Protein AF-0000000078898320 (afdb_homodimer)

Organism: Rhodospirillum centenum (strain ATCC 51521 / SW) (NCBI:txid414684)

InterPro domains:
  IPR002912 ACT domain [PF13291] (91-161)
  IPR002912 ACT domain [PS51671] (6-81)
  IPR002912 ACT domain [PS51671] (91-170)
  IPR016867 Glycine cleavage system transcriptional repressor [PIRSF028103] (6-169)
  IPR045865 ACT-like domain [SSF55021] (5-77)
  IPR045865 ACT-like domain [SSF55021] (89-168)
  IPR050990 UPF0237/Glycine cleavage system regulator [PTHR34875] (5-170)

Structure (mmCIF, N/CA/C/O backbone):
data_AF-0000000078898320-model_v1
#
loop_
_entity.id
_entity.type
_entity.pdbx_description
1 polymer 'ACT domain-containing protein'
#
loop_
_atom_site.group_PDB
_atom_site.id
_atom_site.type_symbol
_atom_site.label_atom_id
_atom_site.label_alt_id
_atom_site.label_comp_id
_atom_site.label_asym_id
_atom_site.label_entity_id
_atom_site.label_seq_id
_atom_site.pdbx_PDB_ins_code
_atom_site.Cartn_x
_atom_site.Cartn_y
_atom_site.Cartn_z
_atom_site.occupancy
_atom_site.B_iso_or_equiv
_atom_site.auth_seq_id
_atom_site.auth_comp_id
_atom_site.auth_asym_id
_atom_site.auth_atom_id
_atom_site.pdbx_PDB_model_num
ATOM 1 N N . MET A 1 1 ? -17.719 -22.641 5.512 1 81.19 1 MET A N 1
ATOM 2 C CA . MET A 1 1 ? -17.578 -21.391 6.258 1 81.19 1 MET A CA 1
ATOM 3 C C . MET A 1 1 ? -16.156 -20.859 6.145 1 81.19 1 MET A C 1
ATOM 5 O O . MET A 1 1 ? -15.195 -21.625 6.047 1 81.19 1 MET A O 1
ATOM 9 N N . HIS A 1 2 ? -15.844 -19.609 5.68 1 91.69 2 HIS A N 1
ATOM 10 C CA . HIS A 1 2 ? -14.5 -19.062 5.48 1 91.69 2 HIS A CA 1
ATOM 11 C C . HIS A 1 2 ? -14.156 -18.047 6.562 1 91.69 2 HIS A C 1
ATOM 13 O O . HIS A 1 2 ? -15.039 -17.547 7.258 1 91.69 2 HIS A O 1
ATOM 19 N N . VAL A 1 3 ? -12.953 -18.078 6.898 1 94.88 3 VAL A N 1
ATOM 20 C CA . VAL A 1 3 ? -12.43 -17.047 7.781 1 94.88 3 VAL A CA 1
ATOM 21 C C . VAL A 1 3 ? -11.508 -16.109 7 1 94.88 3 VAL A C 1
ATOM 23 O O . VAL A 1 3 ? -10.82 -16.547 6.07 1 94.88 3 VAL A O 1
ATOM 26 N N . SER A 1 4 ? -11.539 -14.82 7.375 1 96.44 4 SER A N 1
ATOM 27 C CA . SER A 1 4 ? -10.672 -13.844 6.723 1 96.44 4 SER A CA 1
ATOM 28 C C . SER A 1 4 ? -9.586 -13.344 7.668 1 96.44 4 SER A C 1
ATOM 30 O O . SER A 1 4 ? -9.805 -13.258 8.883 1 96.44 4 SER A O 1
ATOM 32 N N . ALA A 1 5 ? -8.469 -13.078 7.055 1 96.94 5 ALA A N 1
ATOM 33 C CA . ALA A 1 5 ? -7.34 -12.57 7.832 1 96.94 5 ALA A CA 1
ATOM 34 C C . ALA A 1 5 ? -6.512 -11.586 7.008 1 96.94 5 ALA A C 1
ATOM 36 O O . ALA A 1 5 ? -6.543 -11.617 5.777 1 96.94 5 ALA A O 1
ATOM 37 N N . ILE A 1 6 ? -5.879 -10.664 7.703 1 97 6 ILE A N 1
ATOM 38 C CA . ILE A 1 6 ? -4.941 -9.758 7.055 1 97 6 ILE A CA 1
ATOM 39 C C . ILE A 1 6 ? -3.516 -10.094 7.48 1 97 6 ILE A C 1
ATOM 41 O O . ILE A 1 6 ? -3.232 -10.234 8.672 1 97 6 ILE A O 1
ATOM 45 N N . LEU A 1 7 ? -2.688 -10.289 6.477 1 96.94 7 LEU A N 1
ATOM 46 C CA . LEU A 1 7 ? -1.25 -10.461 6.664 1 96.94 7 LEU A CA 1
ATOM 47 C C . LEU A 1 7 ? -0.512 -9.148 6.387 1 96.94 7 LEU A C 1
ATOM 49 O O . LEU A 1 7 ? -0.698 -8.539 5.336 1 96.94 7 LEU A O 1
ATOM 53 N N . THR A 1 8 ? 0.262 -8.719 7.348 1 96.5 8 THR A N 1
ATOM 54 C CA . THR A 1 8 ? 1.135 -7.566 7.152 1 96.5 8 THR A CA 1
ATOM 55 C C . THR A 1 8 ? 2.602 -7.984 7.211 1 96.5 8 THR A C 1
ATOM 57 O O . THR A 1 8 ? 2.992 -8.773 8.07 1 96.5 8 THR A O 1
ATOM 60 N N . VAL A 1 9 ? 3.381 -7.414 6.34 1 97.19 9 VAL A N 1
ATOM 61 C CA . VAL A 1 9 ? 4.766 -7.863 6.25 1 97.19 9 VAL A CA 1
ATOM 62 C C . VAL A 1 9 ? 5.703 -6.656 6.258 1 97.19 9 VAL A C 1
ATOM 64 O O . VAL A 1 9 ? 5.34 -5.578 5.785 1 97.19 9 VAL A O 1
ATOM 67 N N . ILE A 1 10 ? 6.855 -6.844 6.797 1 96.69 10 ILE A N 1
ATOM 68 C CA . ILE A 1 10 ? 7.961 -5.895 6.719 1 96.69 10 ILE A CA 1
ATOM 69 C C . ILE A 1 10 ? 9.289 -6.648 6.703 1 96.69 10 ILE A C 1
ATOM 71 O O . ILE A 1 10 ? 9.5 -7.562 7.504 1 96.69 10 ILE A O 1
ATOM 75 N N . GLY A 1 11 ? 10.156 -6.344 5.801 1 96 11 GLY A N 1
ATOM 76 C CA . GLY A 1 11 ? 11.492 -6.898 5.73 1 96 11 GLY A CA 1
ATOM 77 C C . GLY A 1 11 ? 12.352 -6.262 4.652 1 96 11 GLY A C 1
ATOM 78 O O . GLY A 1 11 ? 11.859 -5.449 3.865 1 96 11 GLY A O 1
ATOM 79 N N . ARG A 1 12 ? 13.656 -6.645 4.656 1 94.81 12 ARG A N 1
ATOM 80 C CA . ARG A 1 12 ? 14.523 -6.137 3.596 1 94.81 12 ARG A CA 1
ATOM 81 C C . ARG A 1 12 ? 14.086 -6.656 2.232 1 94.81 12 ARG A C 1
ATOM 83 O O . ARG A 1 12 ? 13.852 -7.855 2.062 1 94.81 12 ARG A O 1
ATOM 90 N N . ASP A 1 13 ? 13.914 -5.758 1.302 1 95.81 13 ASP A N 1
ATOM 91 C CA . ASP A 1 13 ? 13.336 -6.086 0.002 1 95.81 13 ASP A CA 1
ATOM 92 C C . ASP A 1 13 ? 14.344 -6.848 -0.865 1 95.81 13 ASP A C 1
ATOM 94 O O . ASP A 1 13 ? 15.539 -6.547 -0.851 1 95.81 13 ASP A O 1
ATOM 98 N N . ARG A 1 14 ? 13.844 -7.793 -1.56 1 94.56 14 ARG A N 1
ATOM 99 C CA . ARG A 1 14 ? 14.562 -8.578 -2.559 1 94.56 14 ARG A CA 1
ATOM 100 C C . ARG A 1 14 ? 13.594 -9.359 -3.438 1 94.56 14 ARG A C 1
ATOM 102 O O . ARG A 1 14 ? 12.445 -9.594 -3.055 1 94.56 14 ARG A O 1
ATOM 109 N N . PRO A 1 15 ? 14.047 -9.758 -4.625 1 95.69 15 PRO A N 1
ATOM 110 C CA . PRO A 1 15 ? 13.172 -10.57 -5.477 1 95.69 15 PRO A CA 1
ATOM 111 C C . PRO A 1 15 ? 12.719 -11.859 -4.797 1 95.69 15 PRO A C 1
ATOM 113 O O . PRO A 1 15 ? 13.523 -12.523 -4.137 1 95.69 15 PRO A O 1
ATOM 116 N N . GLY A 1 16 ? 11.359 -12.133 -4.957 1 96.62 16 GLY A N 1
ATOM 117 C CA . GLY A 1 16 ? 10.906 -13.438 -4.508 1 96.62 16 GLY A CA 1
ATOM 118 C C . GLY A 1 16 ? 10.016 -13.375 -3.285 1 96.62 16 GLY A C 1
ATOM 119 O O . GLY A 1 16 ? 9.367 -14.359 -2.928 1 96.62 16 GLY A O 1
ATOM 120 N N . LEU A 1 17 ? 9.891 -12.297 -2.625 1 97.44 17 LEU A N 1
ATOM 121 C CA . LEU A 1 17 ? 9.156 -12.227 -1.364 1 97.44 17 LEU A CA 1
ATOM 122 C C . LEU A 1 17 ? 7.656 -12.344 -1.601 1 97.44 17 LEU A C 1
ATOM 124 O O . LEU A 1 17 ? 6.957 -13.039 -0.858 1 97.44 17 LEU A O 1
ATOM 128 N N . THR A 1 18 ? 7.148 -11.672 -2.629 1 97.38 18 THR A N 1
ATOM 129 C CA . THR A 1 18 ? 5.727 -11.797 -2.941 1 97.38 18 THR A CA 1
ATOM 130 C C . THR A 1 18 ? 5.383 -13.234 -3.324 1 97.38 18 THR A C 1
ATOM 132 O O . THR A 1 18 ? 4.348 -13.758 -2.912 1 97.38 18 THR A O 1
ATOM 135 N N . GLN A 1 19 ? 6.258 -13.797 -4.031 1 96.69 19 GLN A N 1
ATOM 136 C CA . GLN A 1 19 ? 6.07 -15.195 -4.398 1 96.69 19 GLN A CA 1
ATOM 137 C C . GLN A 1 19 ? 6.023 -16.094 -3.164 1 96.69 19 GLN A C 1
ATOM 139 O O . GLN A 1 19 ? 5.188 -17 -3.078 1 96.69 19 GLN A O 1
ATOM 144 N N . ALA A 1 20 ? 6.93 -15.875 -2.277 1 96.81 20 ALA A N 1
ATOM 145 C CA . ALA A 1 20 ? 6.965 -16.672 -1.047 1 96.81 20 ALA A CA 1
ATOM 146 C C . ALA A 1 20 ? 5.648 -16.547 -0.284 1 96.81 20 ALA A C 1
ATOM 148 O O . ALA A 1 20 ? 5.121 -17.547 0.215 1 96.81 20 ALA A O 1
ATOM 149 N N . LEU A 1 21 ? 5.121 -15.367 -0.194 1 96.88 21 LEU A N 1
ATOM 150 C CA . LEU A 1 21 ? 3.844 -15.141 0.475 1 96.88 21 LEU A CA 1
ATOM 151 C C . LEU A 1 21 ? 2.713 -15.852 -0.255 1 96.88 21 LEU A C 1
ATOM 153 O O . LEU A 1 21 ? 1.871 -16.5 0.375 1 96.88 21 LEU A O 1
ATOM 157 N N . ALA A 1 22 ? 2.732 -15.695 -1.569 1 95.69 22 ALA A N 1
ATOM 158 C CA . ALA A 1 22 ? 1.698 -16.344 -2.377 1 95.69 22 ALA A CA 1
ATOM 159 C C . ALA A 1 22 ? 1.731 -17.859 -2.207 1 95.69 22 ALA A C 1
ATOM 161 O O . ALA A 1 22 ? 0.683 -18.5 -2.15 1 95.69 22 ALA A O 1
ATOM 162 N N . ASP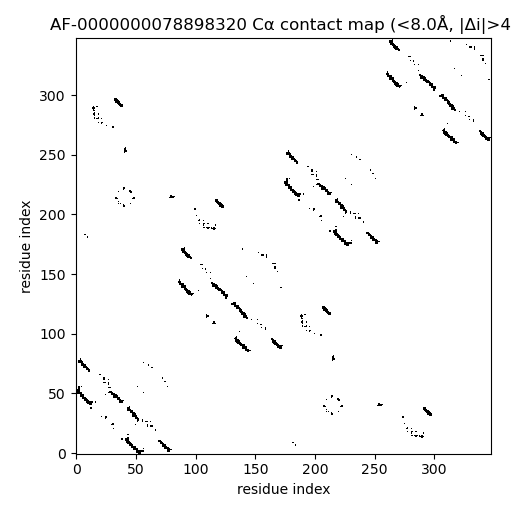 A 1 23 ? 2.91 -18.375 -2.104 1 95.75 23 ASP A N 1
ATOM 163 C CA . ASP A 1 23 ? 3.072 -19.812 -1.922 1 95.75 23 ASP A CA 1
ATOM 164 C C . ASP A 1 23 ? 2.469 -20.266 -0.596 1 95.75 23 ASP A C 1
ATOM 166 O O . ASP A 1 23 ? 1.737 -21.266 -0.55 1 95.75 23 ASP A O 1
ATOM 170 N N . VAL A 1 24 ? 2.76 -19.562 0.402 1 96.25 24 VAL A N 1
ATOM 171 C CA . VAL A 1 24 ? 2.289 -19.922 1.735 1 96.25 24 VAL A CA 1
ATOM 172 C C . VAL A 1 24 ? 0.763 -19.875 1.775 1 96.25 24 VAL A C 1
ATOM 174 O O . VAL A 1 24 ? 0.121 -20.766 2.338 1 96.25 24 VAL A O 1
ATOM 177 N N . VAL A 1 25 ? 0.17 -18.859 1.194 1 95.62 25 VAL A N 1
ATOM 178 C CA . VAL A 1 25 ? -1.28 -18.703 1.17 1 95.62 25 VAL A CA 1
ATOM 179 C C . VAL A 1 25 ? -1.911 -19.859 0.402 1 95.62 25 VAL A C 1
ATOM 181 O O . VAL A 1 25 ? -2.867 -20.484 0.875 1 95.62 25 VAL A O 1
ATOM 184 N N . ALA A 1 26 ? -1.319 -20.172 -0.708 1 93.94 26 ALA A N 1
ATOM 185 C CA . ALA A 1 26 ? -1.849 -21.234 -1.559 1 93.94 26 ALA A CA 1
ATOM 186 C C . ALA A 1 26 ? -1.722 -22.594 -0.878 1 93.94 26 ALA A C 1
ATOM 188 O O . ALA A 1 26 ? -2.646 -23.422 -0.926 1 93.94 26 ALA A O 1
ATOM 189 N N . GLU A 1 27 ? -0.635 -22.828 -0.278 1 93.44 27 GLU A N 1
ATOM 190 C CA . GLU A 1 27 ? -0.349 -24.125 0.338 1 93.44 27 GLU A CA 1
ATOM 191 C C . GLU A 1 27 ? -1.331 -24.422 1.465 1 93.44 27 GLU A C 1
ATOM 193 O O . GLU A 1 27 ? -1.576 -25.594 1.785 1 93.44 27 GLU A O 1
ATOM 198 N N . THR A 1 28 ? -1.861 -23.406 2.035 1 94.56 28 THR A N 1
ATOM 199 C CA . THR A 1 28 ? -2.773 -23.609 3.156 1 94.56 28 THR A CA 1
ATOM 200 C C . THR A 1 28 ? -4.227 -23.5 2.697 1 94.56 28 THR A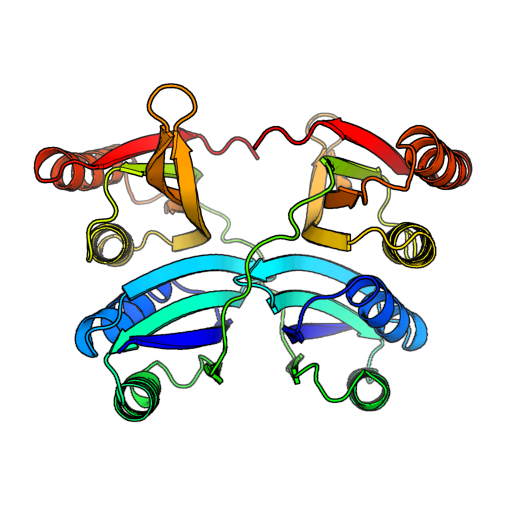 C 1
ATOM 202 O O . THR A 1 28 ? -5.137 -23.391 3.523 1 94.56 28 THR A O 1
ATOM 205 N N . GLY A 1 29 ? -4.398 -23.516 1.378 1 92.69 29 GLY A N 1
ATOM 206 C CA . GLY A 1 29 ? -5.742 -23.469 0.828 1 92.69 29 GLY A CA 1
ATOM 207 C C . GLY A 1 29 ? -6.363 -22.094 0.855 1 92.69 29 GLY A C 1
ATOM 208 O O . GLY A 1 29 ? -7.578 -21.953 0.714 1 92.69 29 GLY A O 1
ATOM 209 N N . GLY A 1 30 ? -5.539 -21.156 1.051 1 93.88 30 GLY A N 1
ATOM 210 C CA . GLY A 1 30 ? -6.043 -19.797 1.123 1 93.88 30 GLY A CA 1
ATOM 211 C C . GLY A 1 30 ? -6.234 -19.156 -0.24 1 93.88 30 GLY A C 1
ATOM 212 O O . GLY A 1 30 ? -5.66 -19.609 -1.231 1 93.88 30 GLY A O 1
ATOM 213 N N . ASN A 1 31 ? -7.07 -18.156 -0.226 1 93.62 31 ASN A N 1
ATOM 214 C CA . ASN A 1 31 ? -7.273 -17.312 -1.404 1 93.62 31 ASN A CA 1
ATOM 215 C C . ASN A 1 31 ? -6.699 -15.914 -1.2 1 93.62 31 ASN A C 1
ATOM 217 O O . ASN A 1 31 ? -7.008 -15.25 -0.206 1 93.62 31 ASN A O 1
ATOM 221 N N . TRP A 1 32 ? -5.93 -15.508 -2.166 1 95.06 32 TRP A N 1
ATOM 222 C CA . TRP A 1 32 ? -5.336 -14.18 -2.135 1 95.06 32 TRP A CA 1
ATOM 223 C C . TRP A 1 32 ? -6.34 -13.125 -2.588 1 95.06 32 TRP A C 1
ATOM 225 O O . TRP A 1 32 ? -6.828 -13.164 -3.721 1 95.06 32 TRP A O 1
ATOM 235 N N . GLY A 1 33 ? -6.688 -12.203 -1.734 1 93.69 33 GLY A N 1
ATOM 236 C CA . GLY A 1 33 ? -7.648 -11.156 -2.049 1 93.69 33 GLY A CA 1
ATOM 237 C C . GLY A 1 33 ? -7.008 -9.797 -2.252 1 93.69 33 GLY A C 1
ATOM 238 O O . GLY A 1 33 ? -5.973 -9.688 -2.91 1 93.69 33 GLY A O 1
ATOM 239 N N . ASP A 1 34 ? -7.664 -8.766 -1.726 1 94.69 34 ASP A N 1
ATOM 240 C CA . ASP A 1 34 ? -7.145 -7.41 -1.832 1 94.69 34 ASP A CA 1
ATOM 241 C C . ASP A 1 34 ? -5.789 -7.281 -1.141 1 94.69 34 ASP A C 1
ATOM 243 O O . ASP A 1 34 ? -5.586 -7.832 -0.057 1 94.69 34 ASP A O 1
ATOM 247 N N . SER A 1 35 ? -4.906 -6.535 -1.785 1 96.88 35 SER A N 1
ATOM 248 C CA . SER A 1 35 ? -3.588 -6.375 -1.183 1 96.88 35 SER A CA 1
ATOM 249 C C . SER A 1 35 ? -2.938 -5.066 -1.615 1 96.88 35 SER A C 1
ATOM 251 O O . SER A 1 35 ? -3.314 -4.484 -2.635 1 96.88 35 SER A O 1
ATOM 253 N N . GLN A 1 36 ? -2.137 -4.609 -0.81 1 96.62 36 GLN A N 1
ATOM 254 C CA . GLN A 1 36 ? -1.249 -3.471 -1.029 1 96.62 36 GLN A CA 1
ATOM 255 C C . GLN A 1 36 ? 0.161 -3.768 -0.527 1 96.62 36 GLN A C 1
ATOM 257 O O . GLN A 1 36 ? 0.408 -3.768 0.681 1 96.62 36 GLN A O 1
ATOM 262 N N . LEU A 1 37 ? 1.035 -4.051 -1.413 1 97.75 37 LEU A N 1
ATOM 263 C CA . LEU A 1 37 ? 2.439 -4.312 -1.109 1 97.75 37 LEU A CA 1
ATOM 264 C C . LEU A 1 37 ? 3.346 -3.334 -1.851 1 97.75 37 LEU A C 1
ATOM 266 O O . LEU A 1 37 ? 3.014 -2.885 -2.949 1 97.75 37 LEU A O 1
ATOM 270 N N . ALA A 1 38 ? 4.449 -3.002 -1.237 1 96.75 38 ALA A N 1
ATOM 271 C CA . ALA A 1 38 ? 5.324 -2.027 -1.885 1 96.75 38 ALA A CA 1
ATOM 272 C C . ALA A 1 38 ? 6.75 -2.127 -1.347 1 96.75 38 ALA A C 1
ATOM 274 O O . ALA A 1 38 ? 6.988 -2.754 -0.311 1 96.75 38 ALA A O 1
ATOM 275 N N . ARG A 1 39 ? 7.609 -1.567 -2.072 1 96 39 ARG A N 1
ATOM 276 C CA . ARG A 1 39 ? 8.961 -1.289 -1.597 1 96 39 ARG A CA 1
ATOM 277 C C . ARG A 1 39 ? 9.062 0.119 -1.019 1 96 39 ARG A C 1
ATOM 279 O O . ARG A 1 39 ? 8.766 1.099 -1.706 1 96 39 ARG A O 1
ATOM 286 N N . LEU A 1 40 ? 9.414 0.231 0.204 1 94.5 40 LEU A N 1
ATOM 287 C CA . LEU A 1 40 ? 9.547 1.497 0.917 1 94.5 40 LEU A CA 1
ATOM 288 C C . LEU A 1 40 ? 10.93 1.63 1.547 1 94.5 40 LEU A C 1
ATOM 290 O O . LEU A 1 40 ? 11.234 0.941 2.521 1 94.5 40 LEU A O 1
ATOM 294 N N . GLY A 1 41 ? 11.758 2.51 0.983 1 91.19 41 GLY A N 1
ATOM 295 C CA . GLY A 1 41 ? 13.094 2.701 1.522 1 91.19 41 GLY A CA 1
ATOM 296 C C . GLY A 1 41 ? 13.922 1.43 1.533 1 91.19 41 GLY A C 1
ATOM 297 O O . GLY A 1 41 ? 14.594 1.131 2.52 1 91.19 41 GLY A O 1
ATOM 298 N N . GLY A 1 42 ? 13.758 0.666 0.57 1 94.44 42 GLY A N 1
ATOM 299 C CA . GLY A 1 42 ? 14.531 -0.565 0.492 1 94.44 42 GLY A CA 1
ATOM 300 C C . GLY A 1 42 ? 13.898 -1.711 1.264 1 94.44 42 GLY A C 1
ATOM 301 O O . GLY A 1 42 ? 14.477 -2.799 1.344 1 94.44 42 GLY A O 1
ATOM 302 N N . HIS A 1 43 ? 12.781 -1.479 1.785 1 96.44 43 HIS A N 1
ATOM 303 C CA . HIS A 1 43 ? 12.086 -2.52 2.533 1 96.44 43 HIS A CA 1
ATOM 304 C C . HIS A 1 43 ? 10.797 -2.93 1.834 1 96.44 43 HIS A C 1
ATOM 306 O O . HIS A 1 43 ? 10.141 -2.105 1.19 1 96.44 43 HIS A O 1
ATOM 312 N N . TYR A 1 44 ? 10.617 -4.199 1.903 1 97.06 44 TYR A N 1
ATOM 313 C CA . TYR A 1 44 ? 9.367 -4.809 1.468 1 97.06 44 TYR A CA 1
ATOM 314 C C . TYR A 1 44 ? 8.297 -4.695 2.549 1 97.06 44 TYR A C 1
ATOM 316 O O . TYR A 1 44 ? 8.477 -5.195 3.662 1 97.06 44 TYR A O 1
ATOM 324 N N . VAL A 1 45 ? 7.141 -3.994 2.234 1 97.81 45 VAL A N 1
ATOM 325 C CA . VAL A 1 45 ? 6.086 -3.764 3.219 1 97.81 45 VAL A CA 1
ATOM 326 C C . VAL A 1 45 ? 4.719 -3.969 2.57 1 97.81 45 VAL A C 1
ATOM 328 O O . VAL A 1 45 ? 4.594 -3.926 1.345 1 97.81 45 VAL A O 1
ATOM 331 N N . GLY A 1 46 ? 3.721 -4.145 3.467 1 97.75 46 GLY A N 1
ATOM 332 C CA . GLY A 1 46 ? 2.354 -4.121 2.969 1 97.75 46 GLY A CA 1
ATOM 333 C C . GLY A 1 46 ? 1.464 -5.164 3.617 1 97.75 46 GLY A C 1
ATOM 334 O O . GLY A 1 46 ? 1.813 -5.723 4.66 1 97.75 46 GLY A O 1
ATOM 335 N N . SER A 1 47 ? 0.296 -5.297 2.992 1 98.12 47 SER A N 1
ATOM 336 C CA . SER A 1 47 ? -0.713 -6.16 3.596 1 98.12 47 SER A CA 1
ATOM 337 C C . SER A 1 47 ? -1.555 -6.855 2.531 1 98.12 47 SER A C 1
ATOM 339 O O . SER A 1 47 ? -1.694 -6.348 1.415 1 98.12 47 SER A O 1
ATOM 341 N N . VAL A 1 48 ? -2.076 -7.969 2.895 1 97.38 48 VAL A N 1
ATOM 342 C CA . VAL A 1 48 ? -2.949 -8.734 2.014 1 97.38 48 VAL A CA 1
ATOM 343 C C . VAL A 1 48 ? -4.105 -9.328 2.816 1 97.38 48 VAL A C 1
ATOM 345 O O . VAL A 1 48 ? -3.906 -9.844 3.92 1 97.38 48 VAL A O 1
ATOM 348 N N . LEU A 1 49 ? -5.297 -9.141 2.336 1 96.44 49 LEU A N 1
ATOM 349 C CA . LEU A 1 49 ? -6.469 -9.836 2.854 1 96.44 49 LEU A CA 1
ATOM 350 C C . LEU A 1 49 ? -6.574 -11.242 2.268 1 96.44 49 LEU A C 1
ATOM 352 O O . LEU A 1 49 ? -6.621 -11.406 1.046 1 96.44 49 LEU A O 1
ATOM 356 N N . VAL A 1 50 ? -6.594 -12.227 3.115 1 95.88 50 VAL A N 1
ATOM 357 C CA . VAL A 1 50 ? -6.676 -13.609 2.648 1 95.88 50 VAL A CA 1
ATOM 358 C C . VAL A 1 50 ? -7.938 -14.266 3.201 1 95.88 50 VAL A C 1
ATOM 360 O O . VAL A 1 50 ? -8.375 -13.945 4.309 1 95.88 50 VAL A O 1
ATOM 363 N N . GLU A 1 51 ? -8.508 -15.047 2.404 1 95.19 51 GLU A N 1
ATOM 364 C CA . GLU A 1 51 ? -9.617 -15.898 2.826 1 95.19 51 GLU A CA 1
ATOM 365 C C . GLU A 1 51 ? -9.164 -17.344 3.008 1 95.19 51 GLU A C 1
ATOM 367 O O . GLU A 1 51 ? -8.5 -17.906 2.131 1 95.19 51 GLU A O 1
ATOM 372 N N . LEU A 1 52 ? -9.492 -17.891 4.098 1 95.88 52 LEU A N 1
ATOM 373 C CA . LEU A 1 52 ? -9.078 -19.234 4.445 1 95.88 52 LEU A CA 1
ATOM 374 C C . LEU A 1 52 ? -10.281 -20.125 4.723 1 95.88 52 LEU A C 1
ATOM 376 O O . LEU A 1 52 ? -11.352 -19.641 5.098 1 95.88 52 LEU A O 1
ATOM 380 N N . PRO A 1 53 ? -10.07 -21.469 4.512 1 94.75 53 PRO A N 1
ATOM 381 C CA . PRO A 1 53 ? -11.102 -22.391 4.996 1 94.75 53 PRO A CA 1
ATOM 382 C C . PRO A 1 53 ? -11.336 -22.281 6.504 1 94.75 53 PRO A C 1
ATOM 384 O O . PRO A 1 53 ? -10.469 -21.781 7.23 1 94.75 53 PRO A O 1
ATOM 387 N N . ALA A 1 54 ? -12.555 -22.781 6.867 1 92.81 54 ALA A N 1
ATOM 388 C CA . ALA A 1 54 ? -12.867 -22.766 8.289 1 92.81 54 ALA A CA 1
ATOM 389 C C . ALA A 1 54 ? -11.789 -23.469 9.109 1 92.81 54 ALA A C 1
ATOM 391 O O . ALA A 1 54 ? -11.375 -24.578 8.781 1 92.81 54 ALA A O 1
ATOM 392 N N . GLY A 1 55 ? -11.242 -22.766 10.078 1 92.44 55 GLY A N 1
ATOM 393 C CA . GLY A 1 55 ? -10.234 -23.344 10.953 1 92.44 55 GLY A CA 1
ATOM 394 C C . GLY A 1 55 ? -8.844 -23.312 10.352 1 92.44 55 GLY A C 1
ATOM 395 O O . GLY A 1 55 ? -7.926 -23.953 10.875 1 92.44 55 GLY A O 1
ATOM 396 N N . GLY A 1 56 ? -8.602 -22.656 9.258 1 95.06 56 GLY A N 1
ATOM 397 C CA . GLY A 1 56 ? -7.34 -22.688 8.539 1 95.06 56 GLY A CA 1
ATOM 398 C C . GLY A 1 56 ? -6.316 -21.719 9.078 1 95.06 56 GLY A C 1
ATOM 399 O O . GLY A 1 56 ? -5.148 -21.75 8.68 1 95.06 56 GLY A O 1
ATOM 400 N N . LEU A 1 57 ? -6.691 -20.906 10.008 1 95.62 57 LEU A N 1
ATOM 401 C CA . LEU A 1 57 ? -5.828 -19.828 10.5 1 95.62 57 LEU A CA 1
ATOM 402 C C . LEU A 1 57 ? -4.578 -20.406 11.156 1 95.62 57 LEU A C 1
ATOM 404 O O . LEU A 1 57 ? -3.465 -19.938 10.891 1 95.62 57 LEU A O 1
ATOM 408 N N . PRO A 1 58 ? -4.676 -21.438 12.008 1 96.44 58 PRO A N 1
ATOM 409 C CA . PRO A 1 58 ? -3.469 -22 12.625 1 96.44 58 PRO A CA 1
ATOM 410 C C . PRO A 1 58 ? -2.49 -22.562 11.602 1 96.44 58 PRO A C 1
ATOM 412 O O . PRO A 1 58 ? -1.274 -22.422 11.758 1 96.44 58 PRO A O 1
ATOM 415 N N . ALA A 1 59 ? -3.066 -23.156 10.617 1 96.38 59 ALA A N 1
ATOM 416 C CA . ALA A 1 59 ? -2.209 -23.703 9.562 1 96.38 59 ALA A CA 1
ATOM 417 C C . ALA A 1 59 ? -1.443 -22.594 8.852 1 96.38 59 ALA A C 1
ATOM 419 O O . ALA A 1 59 ? -0.263 -22.75 8.531 1 96.38 59 ALA A O 1
ATOM 420 N N . LEU A 1 60 ? -2.121 -21.5 8.57 1 96.81 60 LEU A N 1
ATOM 421 C CA . LEU A 1 60 ? -1.463 -20.359 7.938 1 96.81 60 LEU A CA 1
ATOM 422 C C . LEU A 1 60 ? -0.387 -19.781 8.844 1 96.81 60 LEU A C 1
ATOM 424 O O . LEU A 1 60 ? 0.723 -19.484 8.391 1 96.81 60 LEU A O 1
ATOM 428 N N . GLU A 1 61 ? -0.686 -19.641 10.102 1 96.25 61 GLU A N 1
ATOM 429 C CA . GLU A 1 61 ? 0.283 -19.125 11.062 1 96.25 61 GLU A CA 1
ATOM 430 C C . GLU A 1 61 ? 1.545 -19.984 11.086 1 96.25 61 GLU A C 1
ATOM 432 O O . GLU A 1 61 ? 2.658 -19.453 11.133 1 96.25 61 GLU A O 1
ATOM 437 N N . GLN A 1 62 ? 1.328 -21.25 11.062 1 96.38 62 GLN A N 1
ATOM 438 C CA . GLN A 1 62 ? 2.451 -22.188 11.07 1 96.38 62 GLN A CA 1
ATOM 439 C C . GLN A 1 62 ? 3.27 -22.062 9.781 1 96.38 62 GLN A C 1
ATOM 441 O O . GLN A 1 62 ? 4.5 -22.062 9.828 1 96.38 62 GLN A O 1
ATOM 446 N N . ALA A 1 63 ? 2.58 -21.984 8.727 1 96.56 63 ALA A N 1
ATOM 447 C CA . ALA A 1 63 ? 3.258 -21.875 7.434 1 96.56 63 ALA A CA 1
ATOM 448 C C . ALA A 1 63 ? 4.07 -20.594 7.336 1 96.56 63 ALA A C 1
ATOM 450 O O . ALA A 1 63 ? 5.137 -20.562 6.715 1 96.56 63 ALA A O 1
ATOM 451 N N . LEU A 1 64 ? 3.586 -19.516 7.953 1 96 64 LEU A N 1
ATOM 452 C CA . LEU A 1 64 ? 4.254 -18.219 7.91 1 96 64 LEU A CA 1
ATOM 453 C C . LEU A 1 64 ? 5.594 -18.266 8.641 1 96 64 LEU A C 1
ATOM 455 O O . LEU A 1 64 ? 6.477 -17.453 8.383 1 96 64 LEU A O 1
ATOM 459 N N . ARG A 1 65 ? 5.785 -19.203 9.523 1 93.88 65 ARG A N 1
ATOM 460 C CA . ARG A 1 65 ? 7.039 -19.359 10.25 1 93.88 65 ARG A CA 1
ATOM 461 C C . ARG A 1 65 ? 8.148 -19.859 9.328 1 93.88 65 ARG A C 1
ATOM 463 O O . ARG A 1 65 ? 9.328 -19.797 9.68 1 93.88 65 ARG A O 1
ATOM 470 N N . CYS A 1 66 ? 7.758 -20.422 8.18 1 92.81 66 CYS A N 1
ATOM 471 C CA . CYS A 1 66 ? 8.727 -20.953 7.234 1 92.81 66 CYS A CA 1
ATOM 472 C C . CYS A 1 66 ? 9.312 -19.844 6.359 1 92.81 66 CYS A C 1
ATOM 474 O O . CYS A 1 66 ? 10.25 -20.078 5.598 1 92.81 66 CYS A O 1
ATOM 476 N N . LEU A 1 67 ? 8.742 -18.656 6.473 1 95.31 67 LEU A N 1
ATOM 477 C CA . LEU A 1 67 ? 9.273 -17.531 5.723 1 95.31 67 LEU A CA 1
ATOM 478 C C . LEU A 1 67 ? 10.609 -17.078 6.293 1 95.31 67 LEU A C 1
ATOM 480 O O . LEU A 1 67 ? 10.969 -17.438 7.414 1 95.31 67 LEU A O 1
ATOM 484 N N . PRO A 1 68 ? 11.359 -16.359 5.426 1 91.62 68 PRO A N 1
ATOM 485 C CA . PRO A 1 68 ? 12.664 -15.906 5.902 1 91.62 68 PRO A CA 1
ATOM 486 C C . PRO A 1 68 ? 12.578 -15.148 7.227 1 91.62 68 PRO A C 1
ATOM 488 O O . PRO A 1 68 ? 11.617 -14.406 7.457 1 91.62 68 PRO A O 1
ATOM 491 N N . ASP A 1 69 ? 13.586 -15.211 8.102 1 89.81 69 ASP A N 1
ATOM 492 C CA . ASP A 1 69 ? 13.586 -14.672 9.461 1 89.81 69 ASP A CA 1
ATOM 493 C C . ASP A 1 69 ? 13.602 -13.148 9.445 1 89.81 69 ASP A C 1
ATOM 495 O O . ASP A 1 69 ? 13.188 -12.508 10.414 1 89.81 69 ASP A O 1
ATOM 499 N N . ASP A 1 70 ? 14.055 -12.625 8.406 1 91.12 70 ASP A N 1
ATOM 500 C CA . ASP A 1 70 ? 14.18 -11.164 8.352 1 91.12 70 ASP A CA 1
ATOM 501 C C . ASP A 1 70 ? 12.891 -10.523 7.84 1 91.12 70 ASP A C 1
ATOM 503 O O . ASP A 1 70 ? 12.844 -9.312 7.605 1 91.12 70 ASP A O 1
ATOM 507 N N . LEU A 1 71 ? 11.914 -11.375 7.617 1 94.12 71 LEU A N 1
ATOM 508 C CA . LEU A 1 71 ? 10.57 -10.898 7.277 1 94.12 71 LEU A CA 1
ATOM 509 C C . LEU A 1 71 ? 9.648 -10.969 8.492 1 94.12 71 LEU A C 1
ATOM 511 O O . LEU A 1 71 ? 9.344 -12.055 8.984 1 94.12 71 LEU A O 1
ATOM 515 N N . THR A 1 72 ? 9.312 -9.867 9.031 1 93.5 72 THR A N 1
ATOM 516 C CA . THR A 1 72 ? 8.336 -9.805 10.117 1 93.5 72 THR A CA 1
ATOM 517 C C . THR A 1 72 ? 6.914 -9.859 9.562 1 93.5 72 THR A C 1
ATOM 519 O O . THR A 1 72 ? 6.543 -9.055 8.703 1 93.5 72 THR A O 1
ATOM 522 N N . VAL A 1 73 ? 6.164 -10.789 10.039 1 95.25 73 VAL A N 1
ATOM 523 C CA . VAL A 1 73 ? 4.801 -10.984 9.562 1 95.25 73 VAL A CA 1
ATOM 524 C C . VAL A 1 73 ? 3.822 -10.891 10.734 1 95.25 73 VAL A C 1
ATOM 526 O O . VAL A 1 73 ? 4.055 -11.477 11.789 1 95.25 73 VAL A O 1
ATOM 529 N N . THR A 1 74 ? 2.811 -10.156 10.586 1 93.25 74 THR A N 1
ATOM 530 C CA . THR A 1 74 ? 1.699 -10.07 11.531 1 93.25 74 THR A CA 1
ATOM 531 C C . THR A 1 74 ? 0.41 -10.578 10.891 1 93.25 74 THR A C 1
ATOM 533 O O . THR A 1 74 ? 0.089 -10.227 9.758 1 93.25 74 THR A O 1
ATOM 536 N N . LEU A 1 75 ? -0.235 -11.461 11.586 1 95.06 75 LEU A N 1
ATOM 537 C CA . LEU A 1 75 ? -1.492 -12.031 11.125 1 95.06 75 LEU A CA 1
ATOM 538 C C . LEU A 1 75 ? -2.641 -11.656 12.055 1 95.06 75 LEU A C 1
ATOM 540 O O . LEU A 1 75 ? -2.562 -11.883 13.266 1 95.06 75 LEU A O 1
ATOM 544 N N . VAL A 1 76 ? -3.676 -11.094 11.477 1 94.5 76 VAL A N 1
ATOM 545 C CA . VAL A 1 76 ? -4.836 -10.695 12.266 1 94.5 76 VAL A CA 1
ATOM 546 C C . VAL A 1 76 ? -6.109 -11.234 11.625 1 94.5 76 VAL A C 1
ATOM 548 O O . VAL A 1 76 ? -6.375 -10.984 10.445 1 94.5 76 VAL A O 1
ATOM 551 N N . GLU A 1 77 ? -6.809 -11.969 12.453 1 95.19 77 GLU A N 1
ATOM 552 C CA . GLU A 1 77 ? -8.141 -12.352 11.977 1 95.19 77 GLU A CA 1
ATOM 553 C C . GLU A 1 77 ? -9.07 -11.141 11.906 1 95.19 77 GLU A C 1
ATOM 555 O O . GLU A 1 77 ? -9.102 -10.32 12.828 1 95.19 77 GLU A O 1
ATOM 560 N N . VAL A 1 78 ? -9.758 -11.117 10.734 1 94.81 78 VAL A N 1
ATOM 561 C CA . VAL A 1 78 ? -10.641 -9.961 10.57 1 94.81 78 VAL A CA 1
ATOM 562 C C . VAL A 1 78 ? -11.992 -10.414 10.016 1 94.81 78 VAL A C 1
ATOM 564 O O . VAL A 1 78 ? -12.133 -11.555 9.562 1 94.81 78 VAL A O 1
ATOM 567 N N . THR A 1 79 ? -12.961 -9.516 10.219 1 92.31 79 THR A N 1
ATOM 568 C CA . THR A 1 79 ? -14.242 -9.625 9.523 1 92.31 79 THR A CA 1
ATOM 569 C C . THR A 1 79 ? -14.391 -8.508 8.492 1 92.31 79 THR A C 1
ATOM 571 O O . THR A 1 79 ? -14.609 -7.348 8.852 1 92.31 79 THR A O 1
ATOM 574 N N . PRO A 1 80 ? -14.211 -8.922 7.27 1 89.88 80 PRO A N 1
ATOM 575 C CA . PRO A 1 80 ? -14.297 -7.871 6.25 1 89.88 80 PRO A CA 1
ATOM 576 C C . PRO A 1 80 ? -15.633 -7.133 6.277 1 89.88 80 PRO A C 1
ATOM 578 O O . PRO A 1 80 ? -16.672 -7.746 6.523 1 89.88 80 PRO A O 1
ATOM 581 N N . GLU A 1 81 ? -15.492 -5.887 6.105 1 88.62 81 GLU A N 1
ATOM 582 C CA . GLU A 1 81 ? -16.672 -5.031 6.051 1 88.62 81 GLU A CA 1
ATOM 583 C C . GLU A 1 81 ? -16.781 -4.332 4.699 1 88.62 81 GLU A C 1
ATOM 585 O O . GLU A 1 81 ? -15.781 -3.891 4.137 1 88.62 81 GLU A O 1
ATOM 590 N N . PRO A 1 82 ? -17.984 -4.305 4.23 1 81.19 82 PRO A N 1
ATOM 591 C CA . PRO A 1 82 ? -18.188 -3.613 2.951 1 81.19 82 PRO A CA 1
ATOM 592 C C . PRO A 1 82 ? -17.984 -2.104 3.059 1 81.19 82 PRO A C 1
ATOM 594 O O . PRO A 1 82 ? -17.938 -1.561 4.164 1 81.19 82 PRO A O 1
ATOM 597 N N . HIS A 1 83 ? -17.703 -1.541 1.902 1 78.62 83 HIS A N 1
ATOM 598 C CA . HIS A 1 83 ? -17.641 -0.084 1.856 1 78.62 83 HIS A CA 1
ATOM 599 C C . HIS A 1 83 ? -18.984 0.536 2.215 1 78.62 83 HIS A C 1
ATOM 601 O O . HIS A 1 83 ? -20.031 -0.025 1.897 1 78.62 83 HIS A O 1
ATOM 607 N N . PRO A 1 84 ? -18.844 1.619 2.943 1 76.19 84 PRO A N 1
ATOM 608 C CA . PRO A 1 84 ? -20.109 2.285 3.229 1 76.19 84 PRO A CA 1
ATOM 609 C C . PRO A 1 84 ? -20.906 2.611 1.964 1 76.19 84 PRO A C 1
ATOM 611 O O . PRO A 1 84 ? -20.328 2.977 0.941 1 76.19 84 PRO A O 1
ATOM 614 N N . PRO A 1 85 ? -22.156 2.504 2.018 1 74.5 85 PRO A N 1
ATOM 615 C CA . PRO A 1 85 ? -22.984 2.58 0.815 1 74.5 85 PRO A CA 1
ATOM 616 C C . PRO A 1 85 ? -23.156 4.012 0.311 1 74.5 85 PRO A C 1
ATOM 618 O O . PRO A 1 85 ? -23.297 4.23 -0.896 1 74.5 85 PRO A O 1
ATOM 621 N N . GLU A 1 86 ? -23.297 4.953 1.18 1 87.19 86 GLU A N 1
ATOM 622 C CA . GLU A 1 86 ? -23.594 6.297 0.69 1 87.19 86 GLU A CA 1
ATOM 623 C C . GLU A 1 86 ? -22.359 7.199 0.787 1 87.19 86 GLU A C 1
ATOM 625 O O . GLU A 1 86 ? -21.734 7.289 1.842 1 87.19 86 GLU A O 1
ATOM 630 N N . GLY A 1 87 ? -21.953 7.824 -0.418 1 92.88 87 GLY A N 1
ATOM 631 C CA . GLY A 1 87 ? -20.812 8.727 -0.528 1 92.88 87 GLY A CA 1
ATOM 632 C C . GLY A 1 87 ? -20.141 8.664 -1.885 1 92.88 87 GLY A C 1
ATOM 633 O O . GLY A 1 87 ? -20.641 8.031 -2.811 1 92.88 87 GLY A O 1
ATOM 634 N N . SER A 1 88 ? -19.172 9.516 -1.966 1 93.88 88 SER A N 1
ATOM 635 C CA . SER A 1 88 ? -18.438 9.594 -3.23 1 93.88 88 SER A CA 1
ATOM 636 C C . SER A 1 88 ? -16.938 9.555 -3.01 1 93.88 88 SER A C 1
ATOM 638 O O . SER A 1 88 ? -16.453 9.969 -1.955 1 93.88 88 SER A O 1
ATOM 640 N N . ARG A 1 89 ? -16.391 9.039 -3.988 1 95.25 89 ARG A N 1
ATOM 641 C CA . ARG A 1 89 ? -14.938 8.938 -3.926 1 95.25 89 ARG A CA 1
ATOM 642 C C . ARG A 1 89 ? -14.273 10.031 -4.766 1 95.25 89 ARG A C 1
ATOM 644 O O . ARG A 1 89 ? -14.742 10.344 -5.863 1 95.25 89 ARG A O 1
ATOM 651 N N . PHE A 1 90 ? -13.125 10.578 -4.184 1 97.25 90 PHE A N 1
ATOM 652 C CA . PHE A 1 90 ? -12.367 11.609 -4.883 1 97.25 90 PHE A CA 1
ATOM 653 C C . PHE A 1 90 ? -10.867 11.398 -4.699 1 97.25 90 PHE A C 1
ATOM 655 O O . PHE A 1 90 ? -10.445 10.648 -3.814 1 97.25 90 PHE A O 1
ATOM 662 N N . SER A 1 91 ? -10.156 12.016 -5.57 1 97.56 91 SER A N 1
ATOM 663 C CA . SER A 1 91 ? -8.695 12 -5.496 1 97.56 91 SER A CA 1
ATOM 664 C C . SER A 1 91 ? -8.141 13.383 -5.148 1 97.56 91 SER A C 1
ATOM 666 O O . SER A 1 91 ? -8.617 14.391 -5.668 1 97.56 91 SER A O 1
ATOM 668 N N . VAL A 1 92 ? -7.234 13.414 -4.223 1 96.81 92 VAL A N 1
ATOM 669 C CA . VAL A 1 92 ? -6.512 14.625 -3.863 1 96.81 92 VAL A CA 1
ATOM 670 C C . VAL A 1 92 ? -5.02 14.438 -4.137 1 96.81 92 VAL A C 1
ATOM 672 O O . VAL A 1 92 ? -4.414 13.469 -3.668 1 96.81 92 VAL A O 1
ATOM 675 N N . SER A 1 93 ? -4.473 15.289 -4.859 1 95.56 93 SER A N 1
ATOM 676 C CA . SER A 1 93 ? -3.039 15.258 -5.121 1 95.56 93 SER A CA 1
ATOM 677 C C . SER A 1 93 ? -2.342 16.484 -4.531 1 95.56 93 SER A C 1
ATOM 679 O O . SER A 1 93 ? -2.83 17.609 -4.664 1 95.56 93 SER A O 1
ATOM 681 N N . LEU A 1 94 ? -1.307 16.234 -3.805 1 93.56 94 LEU A N 1
ATOM 682 C CA . LEU A 1 94 ? -0.448 17.281 -3.252 1 93.56 94 LEU A CA 1
ATOM 683 C C . LEU A 1 94 ? 0.934 17.234 -3.896 1 93.56 94 LEU A C 1
ATOM 685 O O . LEU A 1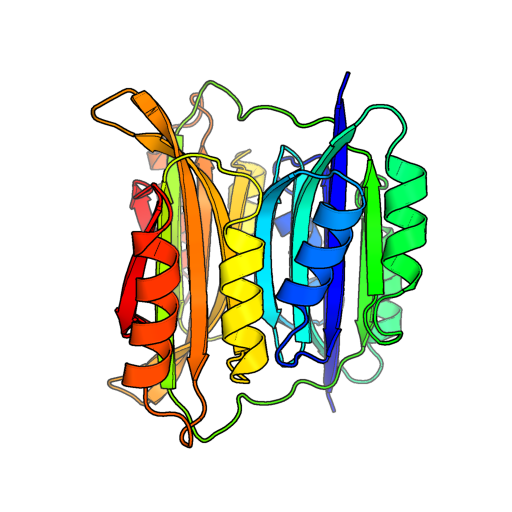 94 ? 1.56 16.188 -3.975 1 93.56 94 LEU A O 1
ATOM 689 N N . VAL A 1 95 ? 1.387 18.328 -4.402 1 91.19 95 VAL A N 1
ATOM 690 C CA . VAL A 1 95 ? 2.734 18.422 -4.953 1 91.19 95 VAL A CA 1
ATOM 691 C C . VAL A 1 95 ? 3.383 19.734 -4.516 1 91.19 95 VAL A C 1
ATOM 693 O O . VAL A 1 95 ? 2.779 20.797 -4.641 1 91.19 95 VAL A O 1
ATOM 696 N N . GLY A 1 96 ? 4.551 19.625 -4 1 89 96 GLY A N 1
ATOM 697 C CA . GLY A 1 96 ? 5.254 20.844 -3.619 1 89 96 GLY A CA 1
ATOM 698 C C . GLY A 1 96 ? 6.57 20.578 -2.91 1 89 96 GLY A C 1
ATOM 699 O O . GLY A 1 96 ? 7.137 19.484 -3.033 1 89 96 GLY A O 1
ATOM 700 N N . GLN A 1 97 ? 7.051 21.703 -2.369 1 83.5 97 GLN A N 1
ATOM 701 C CA . GLN A 1 97 ? 8.273 21.547 -1.584 1 83.5 97 GLN A CA 1
ATOM 702 C C . GLN A 1 97 ? 8.039 20.641 -0.38 1 83.5 97 GLN A C 1
ATOM 704 O O . GLN A 1 97 ? 6.934 20.562 0.15 1 83.5 97 GLN A O 1
ATOM 709 N N . ASP A 1 98 ? 9.062 19.875 -0.106 1 75.38 98 ASP A N 1
ATOM 710 C CA . ASP A 1 98 ? 8.969 19 1.053 1 75.38 98 ASP A CA 1
ATOM 711 C C . ASP A 1 98 ? 8.883 19.797 2.35 1 75.38 98 ASP A C 1
ATOM 713 O O . ASP A 1 98 ? 9.906 20.094 2.971 1 75.38 98 ASP A O 1
ATOM 717 N N . ARG A 1 99 ? 7.727 20.266 2.551 1 73.62 99 ARG A N 1
ATOM 718 C CA . ARG A 1 99 ? 7.504 21.047 3.766 1 73.62 99 ARG A CA 1
ATOM 719 C C . ARG A 1 99 ? 6.914 20.172 4.871 1 73.62 99 ARG A C 1
ATOM 721 O O . ARG A 1 99 ? 5.906 19.484 4.66 1 73.62 99 ARG A O 1
ATOM 728 N N . GLN A 1 100 ? 7.613 20.234 5.926 1 75.75 100 GLN A N 1
ATOM 729 C CA . GLN A 1 100 ? 7.129 19.484 7.082 1 75.75 100 GLN A CA 1
ATOM 730 C C . GLN A 1 100 ? 5.75 19.984 7.516 1 75.75 100 GLN A C 1
ATOM 732 O O . GLN A 1 100 ? 5.496 21.188 7.539 1 75.75 100 GLN A O 1
ATOM 737 N N . GLY A 1 101 ? 4.797 19.125 7.664 1 81.94 101 GLY A N 1
ATOM 738 C CA . GLY A 1 101 ? 3.537 19.484 8.297 1 81.94 101 GLY A CA 1
ATOM 739 C C . GLY A 1 101 ? 2.379 19.547 7.32 1 81.94 101 GLY A C 1
ATOM 740 O O . GLY A 1 101 ? 1.215 19.562 7.73 1 81.94 101 GLY A O 1
ATOM 741 N N . ILE A 1 102 ? 2.625 19.562 6.074 1 85.5 102 ILE A N 1
ATOM 742 C CA . ILE A 1 102 ? 1.555 19.766 5.102 1 85.5 102 ILE A CA 1
ATOM 743 C C . ILE A 1 102 ? 0.615 18.562 5.121 1 85.5 102 ILE A C 1
ATOM 745 O O . ILE A 1 102 ? -0.608 18.719 5.078 1 85.5 102 ILE A O 1
ATOM 749 N N . LEU A 1 103 ? 1.124 17.469 5.098 1 89.94 103 LEU A N 1
ATOM 750 C CA . LEU A 1 103 ? 0.282 16.281 5.145 1 89.94 103 LEU A CA 1
ATOM 751 C C . LEU A 1 103 ? -0.57 16.266 6.41 1 89.94 103 LEU A C 1
ATOM 753 O O . LEU A 1 103 ? -1.758 15.938 6.359 1 89.94 103 LEU A O 1
ATOM 757 N N . ARG A 1 104 ? 0.015 16.672 7.477 1 92.38 104 ARG A N 1
ATOM 758 C CA . ARG A 1 104 ? -0.705 16.75 8.742 1 92.38 104 ARG A CA 1
ATOM 759 C C . ARG A 1 104 ? -1.873 17.734 8.648 1 92.38 104 ARG A C 1
ATOM 761 O O . ARG A 1 104 ? -2.967 17.438 9.141 1 92.38 104 ARG A O 1
ATOM 768 N N . GLU A 1 105 ? -1.64 18.797 8.023 1 92.06 105 GLU A N 1
ATOM 769 C CA . GLU A 1 105 ? -2.695 19.797 7.875 1 92.06 105 GLU A CA 1
ATOM 770 C C . GLU A 1 105 ? -3.85 19.266 7.035 1 92.06 105 GLU A C 1
ATOM 772 O O . GLU A 1 105 ? -5.016 19.406 7.406 1 92.06 105 GLU A O 1
ATOM 777 N N . VAL A 1 106 ? -3.498 18.641 5.973 1 94.56 106 VAL A N 1
ATOM 778 C CA . VAL A 1 106 ? -4.504 18.125 5.059 1 94.56 106 VAL A CA 1
ATOM 779 C C . VAL A 1 106 ? -5.305 17.016 5.754 1 94.56 106 VAL A C 1
ATOM 781 O O . VAL A 1 106 ? -6.539 17.031 5.734 1 94.56 106 VAL A O 1
ATOM 784 N N . THR A 1 107 ? -4.578 16.141 6.379 1 96.38 107 THR A N 1
ATOM 785 C CA . THR A 1 107 ? -5.266 15.031 7.02 1 96.38 107 THR A CA 1
ATOM 786 C C . THR A 1 107 ? -6.113 15.516 8.188 1 96.38 107 THR A C 1
ATOM 788 O O . THR A 1 107 ? -7.188 14.969 8.453 1 96.38 107 THR A O 1
ATOM 791 N N . SER A 1 108 ? -5.688 16.516 8.875 1 96.19 108 SER A N 1
ATOM 792 C CA . SER A 1 108 ? -6.441 17.094 9.984 1 96.19 108 SER A CA 1
ATOM 793 C C . SER A 1 108 ? -7.773 17.672 9.508 1 96.19 108 SER A C 1
ATOM 795 O O . SER A 1 108 ? -8.82 17.391 10.094 1 96.19 108 SER A O 1
ATOM 797 N N . VAL A 1 109 ? -7.703 18.391 8.461 1 96.31 109 VAL A N 1
ATOM 798 C CA . VAL A 1 109 ? -8.914 19.016 7.953 1 96.31 109 VAL A CA 1
ATOM 799 C C . VAL A 1 109 ? -9.891 17.953 7.457 1 96.31 109 VAL A C 1
ATOM 801 O O . VAL A 1 109 ? -11.094 18.047 7.695 1 96.31 109 VAL A O 1
ATOM 804 N N . LEU A 1 110 ? -9.375 16.969 6.773 1 97.69 110 LEU A N 1
ATOM 805 C CA . LEU A 1 110 ? -10.227 15.883 6.289 1 97.69 110 LEU A CA 1
ATOM 806 C C . LEU A 1 110 ? -10.891 15.148 7.449 1 97.69 110 LEU A C 1
ATOM 808 O O . LEU A 1 110 ? -12.094 14.875 7.414 1 97.69 110 LEU A O 1
ATOM 812 N N . ALA A 1 111 ? -10.102 14.93 8.445 1 97.69 111 ALA A N 1
ATOM 813 C CA . ALA A 1 111 ? -10.609 14.227 9.617 1 97.69 111 ALA A CA 1
ATOM 814 C C . ALA A 1 111 ? -11.703 15.023 10.312 1 97.69 111 ALA A C 1
ATOM 816 O O . ALA A 1 111 ? -12.727 14.469 10.719 1 97.69 111 ALA A O 1
ATOM 817 N N . GLU A 1 112 ? -11.5 16.266 10.453 1 97.31 112 GLU A N 1
ATOM 818 C CA . GLU A 1 112 ? -12.453 17.141 11.117 1 97.31 112 GLU A CA 1
ATOM 819 C C . GLU A 1 112 ? -13.805 17.109 10.406 1 97.31 112 GLU A C 1
ATOM 821 O O . GLU A 1 112 ? -14.852 17.281 11.047 1 97.31 112 GLU A O 1
ATOM 826 N N . MET A 1 113 ? -13.758 16.844 9.141 1 97.56 113 MET A N 1
ATOM 827 C CA . MET A 1 113 ? -14.984 16.859 8.352 1 97.56 113 MET A CA 1
ATOM 828 C C . MET A 1 113 ? -15.57 15.453 8.219 1 97.56 113 MET A C 1
ATOM 830 O O . MET A 1 113 ? -16.562 15.258 7.508 1 97.56 113 MET A O 1
ATOM 834 N N . GLY A 1 114 ? -14.891 14.516 8.812 1 96.62 114 GLY A N 1
ATOM 835 C CA . GLY A 1 114 ? -15.383 13.148 8.758 1 96.62 114 GLY A CA 1
ATOM 836 C C . GLY A 1 114 ? -15.07 12.461 7.441 1 96.62 114 GLY A C 1
ATOM 837 O O . GLY A 1 114 ? -15.703 11.453 7.098 1 96.62 114 GLY A O 1
ATOM 838 N N . VAL A 1 115 ? -14.203 13 6.676 1 97.62 115 VAL A N 1
ATOM 839 C CA . VAL A 1 115 ? -13.789 12.43 5.398 1 97.62 115 VAL A CA 1
ATOM 840 C C . VAL A 1 115 ? -12.773 11.312 5.637 1 97.62 115 VAL A C 1
ATOM 842 O O . VAL A 1 115 ? -11.773 11.516 6.328 1 97.62 115 VAL A O 1
ATOM 845 N N . ASN A 1 116 ? -13.062 10.172 5.094 1 97 116 ASN A N 1
ATOM 846 C CA . ASN A 1 116 ? -12.164 9.039 5.277 1 97 116 ASN A CA 1
ATOM 847 C C . ASN A 1 116 ? -11.094 8.992 4.195 1 97 116 ASN A C 1
ATOM 849 O O . ASN A 1 116 ? -11.375 9.227 3.021 1 97 116 ASN A O 1
ATOM 853 N N . ILE A 1 117 ? -9.891 8.703 4.617 1 97.56 117 ILE A N 1
ATOM 854 C CA . ILE A 1 117 ? -8.789 8.477 3.688 1 97.56 117 ILE A CA 1
ATOM 855 C C . ILE A 1 117 ? -8.711 6.992 3.328 1 97.56 117 ILE A C 1
ATOM 857 O O . ILE A 1 117 ? -8.367 6.16 4.172 1 97.56 117 ILE A O 1
ATOM 861 N N . GLU A 1 118 ? -8.969 6.703 2.109 1 95.81 118 GLU A N 1
ATOM 862 C CA . GLU A 1 118 ? -9.055 5.316 1.661 1 95.81 118 GLU A CA 1
ATOM 863 C C . GLU A 1 118 ? -7.688 4.789 1.242 1 95.81 118 GLU A C 1
ATOM 865 O O . GLU A 1 118 ? -7.43 3.586 1.327 1 95.81 118 GLU A O 1
ATOM 870 N N . SER A 1 119 ? -6.91 5.621 0.745 1 96.75 119 SER A N 1
ATOM 871 C CA . SER A 1 119 ? -5.52 5.297 0.455 1 96.75 119 SER A CA 1
ATOM 872 C C . SER A 1 119 ? -4.648 6.551 0.442 1 96.75 119 SER A C 1
ATOM 874 O O . SER A 1 119 ? -5.145 7.652 0.194 1 96.75 119 SER A O 1
ATOM 876 N N . LEU A 1 120 ? -3.447 6.43 0.782 1 97.75 120 LEU A N 1
ATOM 877 C CA . LEU A 1 120 ? -2.451 7.496 0.803 1 97.75 120 LEU A CA 1
ATOM 878 C C . LEU A 1 120 ? -1.09 6.977 0.354 1 97.75 120 LEU A C 1
ATOM 880 O O . LEU A 1 120 ? -0.56 6.027 0.935 1 97.75 120 LEU A O 1
ATOM 884 N N . GLU A 1 121 ? -0.568 7.527 -0.667 1 96.56 121 GLU A N 1
ATOM 885 C CA . GLU A 1 121 ? 0.794 7.281 -1.131 1 96.56 121 GLU A CA 1
ATOM 886 C C . GLU A 1 121 ? 1.617 8.562 -1.132 1 96.56 121 GLU A C 1
ATOM 888 O O . GLU A 1 121 ? 1.191 9.578 -1.685 1 96.56 121 GLU A O 1
ATOM 893 N N . THR A 1 122 ? 2.672 8.539 -0.439 1 95.44 122 THR A N 1
ATOM 894 C CA . THR A 1 122 ? 3.559 9.703 -0.456 1 95.44 122 THR A CA 1
ATOM 895 C C . THR A 1 122 ? 4.957 9.305 -0.921 1 95.44 122 THR A C 1
ATOM 897 O O . THR A 1 122 ? 5.344 8.141 -0.812 1 95.44 122 THR A O 1
ATOM 900 N N . GLY A 1 123 ? 5.66 10.258 -1.426 1 91.38 123 GLY A N 1
ATOM 901 C CA . GLY A 1 123 ? 7.039 10.062 -1.848 1 91.38 123 GLY A CA 1
ATOM 902 C C . GLY A 1 123 ? 7.668 11.312 -2.428 1 91.38 123 GLY A C 1
ATOM 903 O O . GLY A 1 123 ? 7.039 12.375 -2.453 1 91.38 123 GLY A O 1
ATOM 904 N N . LEU A 1 124 ? 8.945 11.102 -2.719 1 85.56 124 LEU A N 1
ATOM 905 C CA . LEU A 1 124 ? 9.68 12.164 -3.402 1 85.56 124 LEU A CA 1
ATOM 906 C C . LEU A 1 124 ? 9.781 11.883 -4.898 1 85.56 124 LEU A C 1
ATOM 908 O O . LEU A 1 124 ? 9.938 10.727 -5.305 1 85.56 124 LEU A O 1
ATOM 912 N N . GLU A 1 125 ? 9.547 12.859 -5.645 1 81.31 125 GLU A N 1
ATOM 913 C CA . GLU A 1 125 ? 9.68 12.75 -7.098 1 81.31 125 GLU A CA 1
ATOM 914 C C . GLU A 1 125 ? 10.602 13.828 -7.656 1 81.31 125 GLU A C 1
ATOM 916 O O . GLU A 1 125 ? 10.68 14.922 -7.102 1 81.31 125 GLU A O 1
ATOM 921 N N . HIS A 1 126 ? 11.32 13.336 -8.641 1 80.31 126 HIS A N 1
ATOM 922 C CA . HIS A 1 126 ? 12.133 14.32 -9.344 1 80.31 126 HIS A CA 1
ATOM 923 C C . HIS A 1 126 ? 11.352 14.969 -10.484 1 80.31 126 HIS A C 1
ATOM 925 O O . HIS A 1 126 ? 10.844 14.273 -11.367 1 80.31 126 HIS A O 1
ATOM 931 N N . GLU A 1 127 ? 11.25 16.219 -10.352 1 75.19 127 GLU A N 1
ATOM 932 C CA . GLU A 1 127 ? 10.625 16.969 -11.445 1 75.19 127 GLU A CA 1
ATOM 933 C C . GLU A 1 127 ? 11.484 16.922 -12.703 1 75.19 127 GLU A C 1
ATOM 935 O O . GLU A 1 127 ? 12.656 17.312 -12.68 1 75.19 127 GLU A O 1
ATOM 940 N N . ALA A 1 128 ? 10.898 16.406 -13.797 1 71.19 128 ALA A N 1
ATOM 941 C CA . ALA A 1 128 ? 11.617 16.141 -15.031 1 71.19 128 ALA A CA 1
ATOM 942 C C . ALA A 1 128 ? 12.312 17.391 -15.555 1 71.19 128 ALA A C 1
ATOM 944 O O . ALA A 1 128 ? 13.453 17.328 -16.016 1 71.19 128 ALA A O 1
ATOM 945 N N . TRP A 1 129 ? 11.594 18.469 -15.477 1 73.88 129 TRP A N 1
ATOM 946 C CA . TRP A 1 129 ? 12.07 19.672 -16.125 1 73.88 129 TRP A CA 1
ATOM 947 C C . TRP A 1 129 ? 13.133 20.375 -15.273 1 73.88 129 TRP A C 1
ATOM 949 O O . TRP A 1 129 ? 14.141 20.844 -15.797 1 73.88 129 TRP A O 1
ATOM 959 N N . THR A 1 130 ? 13.062 20.391 -13.977 1 79.06 130 THR A N 1
ATOM 960 C CA . THR A 1 130 ? 13.938 21.172 -13.109 1 79.06 130 THR A CA 1
ATOM 961 C C . THR A 1 130 ? 14.914 20.266 -12.375 1 79.06 130 THR A C 1
ATOM 963 O O . THR A 1 130 ? 15.938 20.719 -11.867 1 79.06 130 THR A O 1
ATOM 966 N N . GLY A 1 131 ? 14.578 19.016 -12.289 1 80.38 131 GLY A N 1
ATOM 967 C CA . GLY A 1 131 ? 15.383 18.094 -11.516 1 80.38 131 GLY A CA 1
ATOM 968 C C . GLY A 1 131 ? 15.172 18.219 -10.016 1 80.38 131 GLY A C 1
ATOM 969 O O . GLY A 1 131 ? 15.781 17.5 -9.234 1 80.38 131 GLY A O 1
ATOM 970 N N . GLN A 1 132 ? 14.312 19.172 -9.641 1 84.69 132 GLN A N 1
ATOM 971 C CA . GLN A 1 132 ? 14.047 19.391 -8.227 1 84.69 132 GLN A CA 1
ATOM 972 C C . GLN A 1 132 ? 13.258 18.234 -7.629 1 84.69 132 GLN A C 1
ATOM 974 O O . GLN A 1 132 ? 12.391 17.656 -8.289 1 84.69 132 GLN A O 1
ATOM 979 N N . LYS A 1 133 ? 13.703 17.938 -6.379 1 84.62 133 LYS A N 1
ATOM 980 C CA . LYS A 1 133 ? 12.953 16.938 -5.625 1 84.62 133 LYS A CA 1
ATOM 981 C C . LYS A 1 133 ? 11.695 17.547 -5.008 1 84.62 133 LYS A C 1
ATOM 983 O O . LYS A 1 133 ? 11.773 18.5 -4.242 1 84.62 133 LYS A O 1
ATOM 988 N N . LEU A 1 134 ? 10.602 16.969 -5.441 1 88 134 LEU A N 1
ATOM 989 C CA . LEU A 1 134 ? 9.32 17.438 -4.922 1 88 134 LEU A CA 1
ATOM 990 C C . LEU A 1 134 ? 8.625 16.359 -4.117 1 88 134 LEU A C 1
ATOM 992 O O . LEU A 1 134 ? 8.75 15.172 -4.422 1 88 134 LEU A O 1
ATOM 996 N N . PHE A 1 135 ? 7.934 16.875 -3.117 1 89 135 PHE A N 1
ATOM 997 C CA . PHE A 1 135 ? 7.055 16 -2.357 1 89 135 PHE A CA 1
ATOM 998 C C . PHE A 1 135 ? 5.727 15.812 -3.076 1 89 135 PHE A C 1
ATOM 1000 O O . PHE A 1 135 ? 5.133 16.781 -3.561 1 89 135 PHE A O 1
ATOM 1007 N N . ARG A 1 136 ? 5.332 14.508 -3.107 1 93.56 136 ARG A N 1
ATOM 1008 C CA . ARG A 1 136 ? 4.039 14.18 -3.695 1 93.56 136 ARG A CA 1
ATOM 1009 C C . A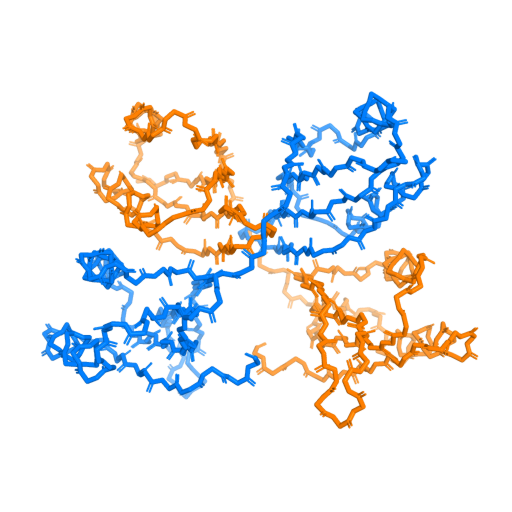RG A 1 136 ? 3.217 13.312 -2.754 1 93.56 136 ARG A C 1
ATOM 1011 O O . ARG A 1 136 ? 3.748 12.398 -2.119 1 93.56 136 ARG A O 1
ATOM 1018 N N . ALA A 1 137 ? 1.982 13.656 -2.699 1 95.44 137 ALA A N 1
ATOM 1019 C CA . ALA A 1 137 ? 1.011 12.812 -2.002 1 95.44 137 ALA A CA 1
ATOM 1020 C C . ALA A 1 137 ? -0.236 12.594 -2.855 1 95.44 137 ALA A C 1
ATOM 1022 O O . ALA A 1 137 ? -0.822 13.555 -3.363 1 95.44 137 ALA A O 1
ATOM 1023 N N . ASP A 1 138 ? -0.546 11.367 -3.047 1 96.19 138 ASP A N 1
ATOM 1024 C CA . ASP A 1 138 ? -1.802 10.984 -3.688 1 96.19 138 ASP A CA 1
ATOM 1025 C C . ASP A 1 138 ? -2.773 10.383 -2.678 1 96.19 138 ASP A C 1
ATOM 1027 O O . ASP A 1 138 ? -2.477 9.359 -2.055 1 96.19 138 ASP A O 1
ATOM 1031 N N . VAL A 1 139 ? -3.91 11.039 -2.525 1 97.5 139 VAL A N 1
ATOM 1032 C CA . VAL A 1 139 ? -4.879 10.664 -1.498 1 97.5 139 VAL A CA 1
ATOM 1033 C C . VAL A 1 139 ? -6.215 10.312 -2.148 1 97.5 139 VAL A C 1
ATOM 1035 O O . VAL A 1 139 ? -6.758 11.102 -2.924 1 97.5 139 VAL A O 1
ATOM 1038 N N . GLN A 1 140 ? -6.645 9.117 -1.919 1 97 140 GLN A N 1
ATOM 1039 C CA . GLN A 1 140 ? -8.031 8.789 -2.227 1 97 140 GLN A CA 1
ATOM 1040 C C . GLN A 1 140 ? -8.922 8.953 -0.998 1 97 140 GLN A C 1
ATOM 1042 O O . GLN A 1 140 ? -8.625 8.406 0.067 1 97 140 GLN A O 1
ATOM 1047 N N . ILE A 1 141 ? -9.969 9.719 -1.171 1 97.56 141 ILE A N 1
ATOM 1048 C CA . ILE A 1 141 ? -10.812 10.008 -0.015 1 97.56 141 ILE A CA 1
ATOM 1049 C C . ILE A 1 141 ? -12.25 9.57 -0.306 1 97.56 141 ILE A C 1
ATOM 1051 O O . ILE A 1 141 ? -12.648 9.461 -1.468 1 97.56 141 ILE A O 1
ATOM 1055 N N . PHE A 1 142 ? -12.914 9.258 0.728 1 96.31 142 PHE A N 1
ATOM 1056 C CA . PHE A 1 142 ? -14.352 8.992 0.701 1 96.31 142 PHE A CA 1
ATOM 1057 C C . PHE A 1 142 ? -15.117 10.086 1.432 1 96.31 142 PHE A C 1
ATOM 1059 O O . PHE A 1 142 ? -14.938 10.281 2.635 1 96.31 142 PHE A O 1
ATOM 1066 N N . VAL A 1 143 ? -15.977 10.75 0.69 1 97.12 143 VAL A N 1
ATOM 1067 C CA . VAL A 1 143 ? -16.75 11.859 1.224 1 97.12 143 VAL A CA 1
ATOM 1068 C C . VAL A 1 143 ? -18.188 11.414 1.492 1 97.12 143 VAL A C 1
ATOM 1070 O O . VAL A 1 143 ? -18.891 10.977 0.576 1 97.12 143 VAL A O 1
ATOM 1073 N N . PRO A 1 144 ? -18.594 11.578 2.758 1 95.25 144 PRO A N 1
ATOM 1074 C CA . PRO A 1 144 ? -19.984 11.203 3.057 1 95.25 144 PRO A CA 1
ATOM 1075 C C . PRO A 1 144 ? -21 12 2.248 1 95.25 144 PRO A C 1
ATOM 1077 O O . PRO A 1 144 ? -20.75 13.164 1.92 1 95.25 144 PRO A O 1
ATOM 1080 N N . ALA A 1 145 ? -22.094 11.383 2.045 1 94.81 145 ALA A N 1
ATOM 1081 C CA . ALA A 1 145 ? -23.141 12.008 1.241 1 94.81 145 ALA A CA 1
ATOM 1082 C C . ALA A 1 145 ? -23.641 13.289 1.895 1 94.81 145 ALA A C 1
ATOM 1084 O O . ALA A 1 145 ? -24.125 14.195 1.208 1 94.81 145 ALA A O 1
ATOM 1085 N N . SER A 1 146 ? -23.531 13.383 3.131 1 95.31 146 SER A N 1
ATOM 1086 C CA . SER A 1 146 ? -24.047 14.516 3.885 1 95.31 146 SER A CA 1
ATOM 1087 C C . SER A 1 146 ? -23.125 15.719 3.777 1 95.31 146 SER A C 1
ATOM 1089 O O . SER A 1 146 ? -23.484 16.828 4.164 1 95.31 146 SER A O 1
ATOM 1091 N N . LEU A 1 147 ? -22 15.547 3.219 1 96.81 147 LEU A N 1
ATOM 1092 C CA . LEU A 1 147 ? -20.984 16.594 3.131 1 96.81 147 LEU A CA 1
ATOM 1093 C C . LEU A 1 147 ? -20.812 17.062 1.69 1 96.81 147 LEU A C 1
ATOM 1095 O O . LEU A 1 147 ? -20.328 16.312 0.842 1 96.81 147 LEU A O 1
ATOM 1099 N N . PRO A 1 148 ? -21.234 18.344 1.445 1 96.88 148 PRO A N 1
ATOM 1100 C CA . PRO A 1 148 ? -21.016 18.859 0.092 1 96.88 148 PRO A CA 1
ATOM 1101 C C . PRO A 1 148 ? -19.531 18.906 -0.289 1 96.88 148 PRO A C 1
ATOM 1103 O O . PRO A 1 148 ? -18.703 19.344 0.512 1 96.88 148 PRO A O 1
ATOM 1106 N N . LEU A 1 149 ? -19.266 18.547 -1.469 1 95.81 149 LEU A N 1
ATOM 1107 C CA . LEU A 1 149 ? -17.875 18.484 -1.938 1 95.81 149 LEU A CA 1
ATOM 1108 C C . LEU A 1 149 ? -17.234 19.859 -1.907 1 95.81 149 LEU A C 1
ATOM 1110 O O . LEU A 1 149 ? -16.031 19.969 -1.658 1 95.81 149 LEU A O 1
ATOM 1114 N N . GLU A 1 150 ? -17.984 20.875 -2.184 1 96.62 150 GLU A N 1
ATOM 1115 C CA . GLU A 1 150 ? -17.469 22.234 -2.219 1 96.62 150 GLU A CA 1
ATOM 1116 C C . GLU A 1 150 ? -16.828 22.625 -0.889 1 96.62 150 GLU A C 1
ATOM 1118 O O . GLU A 1 1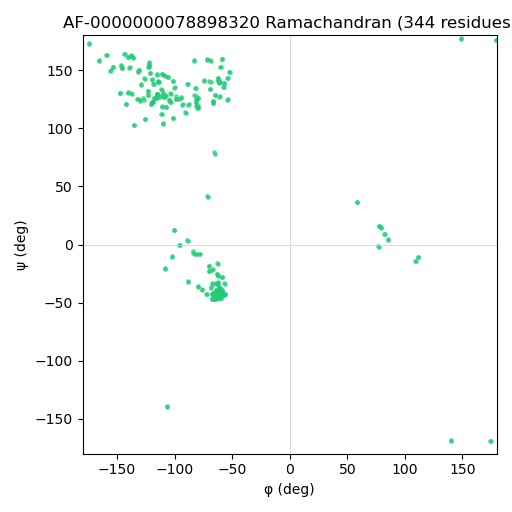50 ? -15.852 23.375 -0.859 1 96.62 150 GLU A O 1
ATOM 1123 N N . VAL A 1 151 ? -17.344 22.109 0.172 1 97.56 151 VAL A N 1
ATOM 1124 C CA . VAL A 1 151 ? -16.797 22.391 1.498 1 97.56 151 VAL A CA 1
ATOM 1125 C C . VAL A 1 151 ? -15.398 21.797 1.615 1 97.56 151 VAL A C 1
ATOM 1127 O O . VAL A 1 151 ? -14.484 22.438 2.129 1 97.56 151 VAL A O 1
ATOM 1130 N N . VAL A 1 152 ? -15.242 20.594 1.104 1 97.5 152 VAL A N 1
ATOM 1131 C CA . VAL A 1 152 ? -13.945 19.922 1.127 1 97.5 152 VAL A CA 1
ATOM 1132 C C . VAL A 1 152 ? -12.953 20.688 0.241 1 97.5 152 VAL A C 1
ATOM 1134 O O . VAL A 1 152 ? -11.828 20.953 0.652 1 97.5 152 VAL A O 1
ATOM 1137 N N . ALA A 1 153 ? -13.438 21.031 -0.906 1 96.62 153 ALA A N 1
ATOM 1138 C CA . ALA A 1 153 ? -12.602 21.75 -1.86 1 96.62 153 ALA A CA 1
ATOM 1139 C C . ALA A 1 153 ? -12.117 23.078 -1.273 1 96.62 153 ALA A C 1
ATOM 1141 O O . ALA A 1 153 ? -10.938 23.422 -1.38 1 96.62 153 ALA A O 1
ATOM 1142 N N . ASP A 1 154 ? -13.008 23.797 -0.674 1 96.25 154 ASP A N 1
ATOM 1143 C CA . ASP A 1 154 ? -12.68 25.078 -0.074 1 96.25 154 ASP A CA 1
ATOM 1144 C C . ASP A 1 154 ? -11.648 24.922 1.041 1 96.25 154 ASP A C 1
ATOM 1146 O O . ASP A 1 154 ? -10.719 25.734 1.149 1 96.25 154 ASP A O 1
ATOM 1150 N N . ALA A 1 155 ? -11.844 23.953 1.838 1 95.5 155 ALA A N 1
ATOM 1151 C CA . ALA A 1 155 ? -10.93 23.719 2.949 1 95.5 155 ALA A CA 1
ATOM 1152 C C . ALA A 1 155 ? -9.523 23.406 2.443 1 95.5 155 ALA A C 1
ATOM 1154 O O . ALA A 1 155 ? -8.539 23.922 2.977 1 95.5 155 ALA A O 1
ATOM 1155 N N . LEU A 1 156 ? -9.414 22.578 1.413 1 95 156 LEU A N 1
ATOM 1156 C CA . LEU A 1 156 ? -8.125 22.219 0.847 1 95 156 LEU A CA 1
ATOM 1157 C C . LEU A 1 156 ? -7.48 23.422 0.153 1 95 156 LEU A C 1
ATOM 1159 O O . LEU A 1 156 ? -6.262 23.594 0.213 1 95 156 LEU A O 1
ATOM 1163 N N . GLU A 1 157 ? -8.266 24.203 -0.469 1 92.94 157 GLU A N 1
ATOM 1164 C CA . GLU A 1 157 ? -7.773 25.406 -1.134 1 92.94 157 GLU A CA 1
ATOM 1165 C C . GLU A 1 157 ? -7.188 26.391 -0.128 1 92.94 157 GLU A C 1
ATOM 1167 O O . GLU A 1 157 ? -6.203 27.078 -0.421 1 92.94 157 GLU A O 1
ATOM 1172 N N . HIS A 1 158 ? -7.816 26.5 0.982 1 92.31 158 HIS A N 1
ATOM 1173 C CA . HIS A 1 158 ? -7.312 27.359 2.039 1 92.31 158 HIS A CA 1
ATOM 1174 C C . HIS A 1 158 ? -5.91 26.953 2.473 1 92.31 158 HIS A C 1
ATOM 1176 O O . HIS A 1 158 ? -5.047 27.812 2.686 1 92.31 158 HIS A O 1
ATOM 1182 N N . ILE A 1 159 ? -5.676 25.656 2.561 1 89.38 159 ILE A N 1
ATOM 1183 C CA . ILE A 1 159 ? -4.355 25.156 2.928 1 89.38 159 ILE A CA 1
ATOM 1184 C C . ILE A 1 159 ? -3.344 25.516 1.845 1 89.38 159 ILE A C 1
ATOM 1186 O O . ILE A 1 159 ? -2.246 25.984 2.146 1 89.38 159 ILE A O 1
ATOM 1190 N N . SER A 1 160 ? -3.711 25.297 0.582 1 84.88 160 SER A N 1
ATOM 1191 C CA . SER A 1 160 ? -2.834 25.531 -0.562 1 84.88 160 SER A CA 1
ATOM 1192 C C . SER A 1 160 ? -2.412 27 -0.652 1 84.88 160 SER A C 1
ATOM 1194 O O . SER A 1 160 ? -1.276 27.297 -1.021 1 84.88 160 SER A O 1
ATOM 1196 N N . GLY A 1 161 ? -3.271 27.906 -0.435 1 79.44 161 GLY A N 1
ATOM 1197 C CA . GLY A 1 161 ? -3.004 29.328 -0.511 1 79.44 161 GLY A CA 1
ATOM 1198 C C . GLY A 1 161 ? -1.97 29.797 0.496 1 79.44 161 GLY A C 1
ATOM 1199 O O . GLY A 1 161 ? -1.315 30.828 0.292 1 79.44 161 GLY A O 1
ATOM 1200 N N . GLU A 1 162 ? -1.758 29 1.432 1 71.81 162 GLU A N 1
ATOM 1201 C CA . GLU A 1 162 ? -0.897 29.422 2.533 1 71.81 162 GLU A CA 1
ATOM 1202 C C . GLU A 1 162 ? 0.495 28.812 2.412 1 71.81 162 GLU A C 1
ATOM 1204 O O . GLU A 1 162 ? 1.417 29.203 3.129 1 71.81 162 GLU A O 1
ATOM 1209 N N . ILE A 1 163 ? 0.535 27.859 1.438 1 69.62 163 ILE A N 1
ATOM 1210 C CA . ILE A 1 163 ? 1.783 27.109 1.415 1 69.62 163 ILE A CA 1
ATOM 1211 C C . ILE A 1 163 ? 2.221 26.875 -0.03 1 69.62 163 ILE A C 1
ATOM 1213 O O . ILE A 1 163 ? 1.44 27.094 -0.962 1 69.62 163 ILE A O 1
ATOM 1217 N N . MET A 1 164 ? 3.453 26.734 -0.352 1 79.06 164 MET A N 1
ATOM 1218 C CA . MET A 1 164 ? 4.027 26.422 -1.66 1 79.06 164 MET A CA 1
ATOM 1219 C C . MET A 1 164 ? 3.736 24.984 -2.066 1 79.06 164 MET A C 1
ATOM 1221 O O . MET A 1 164 ? 4.645 24.25 -2.455 1 79.06 164 MET A O 1
ATOM 1225 N N . VAL A 1 165 ? 2.539 24.547 -1.794 1 82.56 165 VAL A N 1
ATOM 1226 C CA . VAL A 1 165 ? 2.107 23.203 -2.168 1 82.56 165 VAL A CA 1
ATOM 1227 C C . VAL A 1 165 ? 0.804 23.281 -2.959 1 82.56 165 VAL A C 1
ATOM 1229 O O . VAL A 1 165 ? -0.145 23.938 -2.539 1 82.56 165 VAL A O 1
ATOM 1232 N N . ASP A 1 166 ? 0.831 22.75 -4.066 1 89.44 166 ASP A N 1
ATOM 1233 C CA . ASP A 1 166 ? -0.377 22.656 -4.883 1 89.44 166 ASP A CA 1
ATOM 1234 C C . ASP A 1 166 ? -1.246 21.469 -4.445 1 89.44 166 ASP A C 1
ATOM 1236 O O . ASP A 1 166 ? -0.751 20.359 -4.285 1 89.44 166 ASP A O 1
ATOM 1240 N N . ILE A 1 167 ? -2.498 21.75 -4.203 1 92.06 167 ILE A N 1
ATOM 1241 C CA . ILE A 1 167 ? -3.475 20.734 -3.846 1 92.06 167 ILE A CA 1
ATOM 1242 C C . ILE A 1 167 ? -4.586 20.688 -4.891 1 92.06 167 ILE A C 1
ATOM 1244 O O . ILE A 1 167 ? -5.254 21.703 -5.141 1 92.06 167 ILE A O 1
ATOM 1248 N N . ASN A 1 168 ? -4.785 19.547 -5.484 1 93.81 168 ASN A N 1
ATOM 1249 C CA . ASN A 1 168 ? -5.809 19.375 -6.512 1 93.81 168 ASN A CA 1
ATOM 1250 C C . ASN A 1 168 ? -6.797 18.266 -6.148 1 93.81 168 ASN A C 1
ATOM 1252 O O . ASN A 1 168 ? -6.391 17.172 -5.777 1 93.81 168 ASN A O 1
ATOM 1256 N N . LEU A 1 169 ? -8.031 18.625 -6.223 1 95 169 LEU A N 1
ATOM 1257 C CA . LEU A 1 169 ? -9.117 17.688 -5.965 1 95 169 LEU A CA 1
ATOM 1258 C C . LEU A 1 169 ? -9.828 17.312 -7.262 1 95 169 LEU A C 1
ATOM 1260 O O . LEU A 1 169 ? -10.18 18.172 -8.055 1 95 169 LEU A O 1
ATOM 1264 N N . SER A 1 170 ? -9.969 15.992 -7.535 1 93.12 170 SER A N 1
ATOM 1265 C CA . SER A 1 170 ? -10.633 15.523 -8.742 1 93.12 170 SER A CA 1
ATOM 1266 C C . SER A 1 170 ? -11.445 14.258 -8.477 1 93.12 170 SER A C 1
ATOM 1268 O O . SER A 1 170 ? -11.328 13.656 -7.41 1 93.12 170 SER A O 1
ATOM 1270 N N . GLU A 1 171 ? -12.367 13.922 -9.43 1 86.06 171 GLU A N 1
ATOM 1271 C CA . GLU A 1 171 ? -13.102 12.664 -9.312 1 86.06 171 GLU A CA 1
ATOM 1272 C C . GLU A 1 171 ? -12.156 11.469 -9.344 1 86.06 171 GLU A C 1
ATOM 1274 O O . GLU A 1 171 ? -11.141 11.492 -10.047 1 86.06 171 GLU A O 1
ATOM 1279 N N . ALA A 1 172 ? -12.508 10.547 -8.5 1 81.12 172 ALA A N 1
ATOM 1280 C CA . ALA A 1 172 ? -11.672 9.352 -8.445 1 81.12 172 ALA A CA 1
ATOM 1281 C C . ALA A 1 172 ? -11.766 8.562 -9.75 1 81.12 172 ALA A C 1
ATOM 1283 O O . ALA A 1 172 ? -12.836 8.484 -10.359 1 81.12 172 ALA A O 1
ATOM 1284 N N . LEU A 1 173 ? -10.633 8.297 -10.414 1 57.41 173 LEU A N 1
ATOM 1285 C CA . LEU A 1 173 ? -10.656 7.547 -11.672 1 57.41 173 LEU A CA 1
ATOM 1286 C C . LEU A 1 173 ? -11.195 6.137 -11.453 1 57.41 173 LEU A C 1
ATOM 1288 O O . LEU A 1 173 ? -11.789 5.551 -12.367 1 57.41 173 LEU A O 1
ATOM 1292 N N . ARG A 1 174 ? -10.992 5.422 -10.281 1 54.62 174 ARG A N 1
ATOM 1293 C CA . ARG A 1 174 ? -11.406 4.023 -10.219 1 54.62 174 ARG A CA 1
ATOM 1294 C C . ARG A 1 174 ? -12.555 3.842 -9.234 1 54.62 174 ARG A C 1
ATOM 1296 O O . ARG A 1 174 ? -12.68 4.605 -8.273 1 54.62 174 ARG A O 1
ATOM 1303 N N . MET B 1 1 ? 22.469 14.07 13.086 1 81.38 1 MET B N 1
ATOM 1304 C CA . MET B 1 1 ? 22.406 12.68 12.648 1 81.38 1 MET B CA 1
ATOM 1305 C C . MET B 1 1 ? 20.984 12.156 12.719 1 81.38 1 MET B C 1
ATOM 1307 O O . MET B 1 1 ? 20.203 12.562 13.586 1 81.38 1 MET B O 1
ATOM 1311 N N . HIS B 1 2 ? 20.297 11.625 11.656 1 91.81 2 HIS B N 1
ATOM 1312 C CA . HIS B 1 2 ? 18.906 11.172 11.656 1 91.81 2 HIS B CA 1
ATOM 1313 C C . HIS B 1 2 ? 18.828 9.648 11.641 1 91.81 2 HIS B C 1
ATOM 1315 O O . HIS B 1 2 ? 19.812 8.969 11.32 1 91.81 2 HIS B O 1
ATOM 1321 N N . VAL B 1 3 ? 17.875 9.203 12.305 1 94.88 3 VAL B N 1
ATOM 1322 C CA . VAL B 1 3 ? 17.562 7.781 12.227 1 94.88 3 VAL B CA 1
ATOM 1323 C C . VAL B 1 3 ? 16.25 7.586 11.453 1 94.88 3 VAL B C 1
ATOM 1325 O O . VAL B 1 3 ? 15.352 8.43 11.523 1 94.88 3 VAL B O 1
ATOM 1328 N N . SER B 1 4 ? 16.188 6.469 10.703 1 96.44 4 SER B N 1
ATOM 1329 C CA . SER B 1 4 ? 14.984 6.156 9.945 1 96.44 4 SER B CA 1
ATOM 1330 C C . SER B 1 4 ? 14.266 4.941 10.523 1 96.44 4 SER B C 1
ATOM 1332 O O . SER B 1 4 ? 14.906 4.035 11.062 1 96.44 4 SER B O 1
ATOM 1334 N N . ALA B 1 5 ? 12.977 5.02 10.406 1 97 5 ALA B N 1
ATOM 1335 C CA . ALA B 1 5 ? 12.148 3.912 10.883 1 97 5 ALA B CA 1
ATOM 1336 C C . ALA B 1 5 ? 10.914 3.732 10.016 1 97 5 ALA B C 1
ATOM 1338 O O . ALA B 1 5 ? 10.477 4.668 9.344 1 97 5 ALA B O 1
ATOM 1339 N N . ILE B 1 6 ? 10.445 2.5 9.969 1 97 6 ILE B N 1
ATOM 1340 C CA . ILE B 1 6 ? 9.18 2.217 9.289 1 97 6 ILE B CA 1
ATOM 1341 C C . ILE B 1 6 ? 8.109 1.871 10.32 1 97 6 ILE B C 1
ATOM 1343 O O . ILE B 1 6 ? 8.328 1.032 11.195 1 97 6 ILE B O 1
ATOM 1347 N N . LEU B 1 7 ? 7.008 2.596 10.219 1 96.94 7 LEU B N 1
ATOM 1348 C CA . LEU B 1 7 ? 5.805 2.311 10.984 1 96.94 7 LEU B CA 1
ATOM 1349 C C . LEU B 1 7 ? 4.797 1.528 10.156 1 96.94 7 LEU B C 1
ATOM 1351 O O . LEU B 1 7 ? 4.457 1.935 9.039 1 96.94 7 LEU B O 1
ATOM 1355 N N . THR B 1 8 ? 4.371 0.402 10.664 1 96.56 8 THR B N 1
ATOM 1356 C CA . THR B 1 8 ? 3.297 -0.36 10.039 1 96.56 8 THR B CA 1
ATOM 1357 C C . THR B 1 8 ? 2.062 -0.394 10.938 1 96.56 8 THR B C 1
ATOM 1359 O O . THR B 1 8 ? 2.178 -0.577 12.148 1 96.56 8 THR B O 1
ATOM 1362 N N . VAL B 1 9 ? 0.926 -0.269 10.312 1 97.25 9 VAL B N 1
ATOM 1363 C CA . VAL B 1 9 ? -0.286 -0.157 11.117 1 97.25 9 VAL B CA 1
ATOM 1364 C C . VAL B 1 9 ? -1.349 -1.118 10.594 1 97.25 9 VAL B C 1
ATOM 1366 O O . VAL B 1 9 ? -1.393 -1.406 9.391 1 97.25 9 VAL B O 1
ATOM 1369 N N . ILE B 1 10 ? -2.172 -1.601 11.461 1 96.69 10 ILE B N 1
ATOM 1370 C CA . ILE B 1 10 ? -3.375 -2.357 11.141 1 96.69 10 ILE B CA 1
ATOM 1371 C C . ILE B 1 10 ? -4.453 -2.092 12.188 1 96.69 10 ILE B C 1
ATOM 1373 O O . ILE B 1 10 ? -4.176 -2.127 13.391 1 96.69 10 ILE B O 1
ATOM 1377 N N . GLY B 1 11 ? -5.629 -1.78 11.797 1 96.06 11 GLY B N 1
ATOM 1378 C CA . GLY B 1 11 ? -6.777 -1.611 12.672 1 96.06 11 GLY B CA 1
ATOM 1379 C C . GLY B 1 11 ? -8.078 -1.382 11.922 1 96.06 11 GLY B C 1
ATOM 1380 O O . GLY B 1 11 ? -8.07 -1.239 10.695 1 96.06 11 GLY B O 1
ATOM 1381 N N . ARG B 1 12 ? -9.203 -1.366 12.695 1 94.88 12 ARG B N 1
ATOM 1382 C CA . ARG B 1 12 ? -10.477 -1.068 12.055 1 94.88 12 ARG B CA 1
ATOM 1383 C C . ARG B 1 12 ? -10.5 0.354 11.508 1 94.88 12 ARG B C 1
ATOM 1385 O O . ARG B 1 12 ? -10.133 1.301 12.211 1 94.88 12 ARG B O 1
ATOM 1392 N N . ASP B 1 13 ? -10.859 0.477 10.258 1 95.88 13 ASP B N 1
ATOM 1393 C CA . ASP B 1 13 ? -10.766 1.754 9.555 1 95.88 13 ASP B CA 1
ATOM 1394 C C . ASP B 1 13 ? -11.867 2.709 10.008 1 95.88 13 ASP B C 1
ATOM 1396 O O . ASP B 1 13 ? -13 2.291 10.25 1 95.88 13 ASP B O 1
ATOM 1400 N N . ARG B 1 14 ? -11.516 3.936 10.125 1 94.75 14 ARG B N 1
ATOM 1401 C CA . ARG B 1 14 ? -12.398 5.055 10.422 1 94.75 14 ARG B CA 1
ATOM 1402 C C . ARG B 1 14 ? -11.711 6.387 10.141 1 94.75 14 ARG B C 1
ATOM 1404 O O . ARG B 1 14 ? -10.484 6.461 10.094 1 94.75 14 ARG B O 1
ATOM 1411 N N . PRO B 1 15 ? -12.5 7.441 9.93 1 95.81 15 PRO B N 1
ATOM 1412 C CA . PRO B 1 15 ? -11.883 8.758 9.727 1 95.81 15 PRO B CA 1
ATOM 1413 C C . PRO B 1 15 ? -10.984 9.172 10.891 1 95.81 15 PRO B C 1
ATOM 1415 O O . PRO B 1 15 ? -11.344 8.977 12.055 1 95.81 15 PRO B O 1
ATOM 1418 N N . GLY B 1 16 ? -9.758 9.719 10.492 1 96.75 16 GLY B N 1
ATOM 1419 C CA . GLY B 1 16 ? -8.945 10.32 11.539 1 96.75 16 GLY B CA 1
ATOM 1420 C C . GLY B 1 16 ? -7.684 9.531 11.836 1 96.75 16 GLY B C 1
ATOM 1421 O O . GLY B 1 16 ? -6.781 10.031 12.516 1 96.75 16 GLY B O 1
ATOM 1422 N N . LEU B 1 17 ? -7.508 8.367 11.352 1 97.56 17 LEU B N 1
ATOM 1423 C CA . LEU B 1 17 ? -6.379 7.523 11.727 1 97.56 17 LEU B CA 1
ATOM 1424 C C . LEU B 1 17 ? -5.082 8.039 11.117 1 97.56 17 LEU B C 1
ATOM 1426 O O . LEU B 1 17 ? -4.043 8.07 11.781 1 97.56 17 LEU B O 1
ATOM 1430 N N . THR B 1 18 ? -5.137 8.445 9.852 1 97.44 18 THR B N 1
ATOM 1431 C CA . THR B 1 18 ? -3.943 9.016 9.227 1 97.44 18 THR B CA 1
ATOM 1432 C C . THR B 1 18 ? -3.521 10.289 9.945 1 97.44 18 THR B C 1
ATOM 1434 O O . THR B 1 18 ? -2.33 10.516 10.172 1 97.44 18 THR B O 1
ATOM 1437 N N . GLN B 1 19 ? -4.473 11.031 10.305 1 96.75 19 GLN B N 1
ATOM 1438 C CA . GLN B 1 19 ? -4.195 12.25 11.055 1 96.75 19 GLN B CA 1
ATOM 1439 C C . GLN B 1 19 ? -3.523 11.93 12.391 1 96.75 19 GLN B C 1
ATOM 1441 O O . GLN B 1 19 ? -2.572 12.602 12.789 1 96.75 19 GLN B O 1
ATOM 1446 N N . ALA B 1 20 ? -4.055 10.97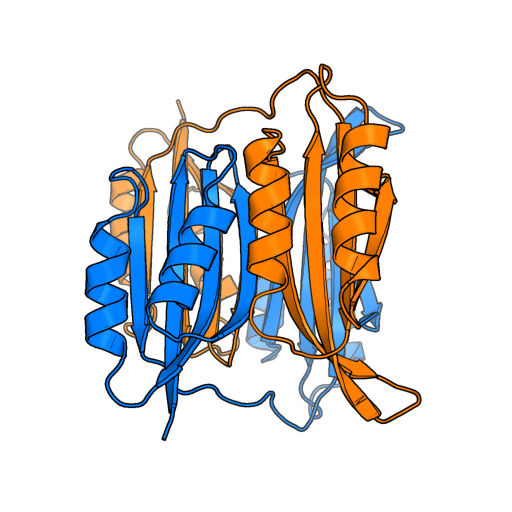7 13.07 1 96.88 20 ALA B N 1
ATOM 1447 C CA . ALA B 1 20 ? -3.479 10.578 14.352 1 96.88 20 ALA B CA 1
ATOM 1448 C C . ALA B 1 20 ? -2.016 10.172 14.195 1 96.88 20 ALA B C 1
ATOM 1450 O O . ALA B 1 20 ? -1.17 10.547 15.016 1 96.88 20 ALA B O 1
ATOM 1451 N N . LEU B 1 21 ? -1.718 9.43 13.172 1 96.88 21 LEU B N 1
ATOM 1452 C CA . LEU B 1 21 ? -0.345 9.016 12.898 1 96.88 21 LEU B CA 1
ATOM 1453 C C . LEU B 1 21 ? 0.533 10.227 12.586 1 96.88 21 LEU B C 1
ATOM 1455 O O . LEU B 1 21 ? 1.651 10.328 13.094 1 96.88 21 LEU B O 1
ATOM 1459 N N . ALA B 1 22 ? -0.004 11.086 11.742 1 95.75 22 ALA B N 1
ATOM 1460 C CA . ALA B 1 22 ? 0.742 12.289 11.375 1 95.75 22 ALA B CA 1
ATOM 1461 C C . ALA B 1 22 ? 1.048 13.141 12.602 1 95.75 22 ALA B C 1
ATOM 1463 O O . ALA B 1 22 ? 2.137 13.711 12.711 1 95.75 22 ALA B O 1
ATOM 1464 N N . ASP B 1 23 ? 0.109 13.188 13.484 1 95.81 23 ASP B N 1
ATOM 1465 C CA . ASP B 1 23 ? 0.287 13.961 14.711 1 95.81 23 ASP B CA 1
ATOM 1466 C C . ASP B 1 23 ? 1.418 13.391 15.562 1 95.81 23 ASP B C 1
ATOM 1468 O O . ASP B 1 23 ? 2.277 14.133 16.047 1 95.81 23 ASP B O 1
ATOM 1472 N N . VAL B 1 24 ? 1.4 12.141 15.703 1 96.31 24 VAL B N 1
ATOM 1473 C CA . VAL B 1 24 ? 2.396 11.477 16.547 1 96.31 24 VAL B CA 1
ATOM 1474 C C . VAL B 1 24 ? 3.789 11.688 15.953 1 96.31 24 VAL B C 1
ATOM 1476 O O . VAL B 1 24 ? 4.742 11.961 16.672 1 96.31 24 VAL B O 1
ATOM 1479 N N . VAL B 1 25 ? 3.926 11.562 14.656 1 95.69 25 VAL B N 1
ATOM 1480 C CA . VAL B 1 25 ? 5.207 11.734 13.977 1 95.69 25 VAL B CA 1
ATOM 1481 C C . VAL B 1 25 ? 5.695 13.172 14.164 1 95.69 25 VAL B C 1
ATOM 1483 O O . VAL B 1 25 ? 6.855 13.398 14.523 1 95.69 25 VAL B O 1
ATOM 1486 N N . ALA B 1 26 ? 4.805 14.086 14 1 94.06 26 ALA B N 1
ATOM 1487 C CA . ALA B 1 26 ? 5.152 15.5 14.109 1 94.06 26 ALA B CA 1
ATOM 1488 C C . ALA B 1 26 ? 5.539 15.867 15.539 1 94.06 26 ALA B C 1
ATOM 1490 O O . ALA B 1 26 ? 6.504 16.594 15.766 1 94.06 26 ALA B O 1
ATOM 1491 N N . GLU B 1 27 ? 4.816 15.375 16.438 1 93.5 27 GLU B N 1
ATOM 1492 C CA . GLU B 1 27 ? 5.02 15.719 17.844 1 93.5 27 GLU B CA 1
ATOM 1493 C C . GLU B 1 27 ? 6.395 15.258 18.344 1 93.5 27 GLU B C 1
ATOM 1495 O O . GLU B 1 27 ? 6.941 15.82 19.281 1 93.5 27 GLU B O 1
ATOM 1500 N N . THR B 1 28 ? 6.91 14.273 17.719 1 94.62 28 THR B N 1
ATOM 1501 C CA . THR B 1 28 ? 8.195 13.734 18.156 1 94.62 28 THR B CA 1
ATOM 1502 C C . THR B 1 28 ? 9.32 14.258 17.266 1 94.62 28 THR B C 1
ATOM 1504 O O . THR B 1 28 ? 10.445 13.742 17.312 1 94.62 28 THR B O 1
ATOM 1507 N N . GLY B 1 29 ? 8.992 15.266 16.469 1 92.81 29 GLY B N 1
ATOM 1508 C CA . GLY B 1 29 ? 10.008 15.891 15.617 1 92.81 29 GLY B CA 1
ATOM 1509 C C . GLY B 1 29 ? 10.328 15.078 14.383 1 92.81 29 GLY B C 1
ATOM 1510 O O . GLY B 1 29 ? 11.359 15.297 13.742 1 92.81 29 GLY B O 1
ATOM 1511 N N . GLY B 1 30 ? 9.477 14.172 14.109 1 94 30 GLY B N 1
ATOM 1512 C CA . GLY B 1 30 ? 9.711 13.32 12.961 1 94 30 GLY B CA 1
ATOM 1513 C C . GLY B 1 30 ? 9.258 13.945 11.648 1 94 30 GLY B C 1
ATOM 1514 O O . GLY B 1 30 ? 8.453 14.875 11.648 1 94 30 GLY B O 1
ATOM 1515 N N . ASN B 1 31 ? 9.852 13.43 10.602 1 93.69 31 ASN B N 1
ATOM 1516 C CA . ASN B 1 31 ? 9.438 13.789 9.25 1 93.69 31 ASN B CA 1
ATOM 1517 C C . ASN B 1 31 ? 8.75 12.625 8.547 1 93.69 31 ASN B C 1
ATOM 1519 O O . ASN B 1 31 ? 9.289 11.516 8.492 1 93.69 31 ASN B O 1
ATOM 1523 N N . TRP B 1 32 ? 7.605 12.93 8.008 1 95.12 32 TRP B N 1
ATOM 1524 C CA . TRP B 1 32 ? 6.84 11.938 7.266 1 95.12 32 TRP B CA 1
ATOM 1525 C C . TRP B 1 32 ? 7.391 11.766 5.852 1 95.12 32 TRP B C 1
ATOM 1527 O O . TRP B 1 32 ? 7.422 12.719 5.07 1 95.12 32 TRP B O 1
ATOM 1537 N N . GLY B 1 33 ? 7.863 10.594 5.516 1 93.69 33 GLY B N 1
ATOM 1538 C CA . GLY B 1 33 ? 8.43 10.32 4.203 1 93.69 33 GLY B CA 1
ATOM 1539 C C . GLY B 1 33 ? 7.527 9.469 3.328 1 93.69 33 GLY B C 1
ATOM 1540 O O . GLY B 1 33 ? 6.316 9.695 3.273 1 93.69 33 GLY B O 1
ATOM 1541 N N . ASP B 1 34 ? 8.141 8.539 2.611 1 94.69 34 ASP B N 1
ATOM 1542 C CA . ASP B 1 34 ? 7.383 7.641 1.746 1 94.69 34 ASP B CA 1
ATOM 1543 C C . ASP B 1 34 ? 6.391 6.805 2.555 1 94.69 34 ASP B C 1
ATOM 1545 O O . ASP B 1 34 ? 6.719 6.328 3.643 1 94.69 34 ASP B O 1
ATOM 1549 N N . SER B 1 35 ? 5.207 6.633 1.98 1 96.88 35 SER B N 1
ATOM 1550 C CA . SER B 1 35 ? 4.211 5.848 2.699 1 96.88 35 SER B CA 1
ATOM 1551 C C . SER B 1 35 ? 3.221 5.195 1.739 1 96.88 35 SER B C 1
ATOM 1553 O O . SER B 1 35 ? 3.07 5.641 0.6 1 96.88 35 SER B O 1
ATOM 1555 N N . GLN B 1 36 ? 2.717 4.16 2.15 1 96.62 36 GLN B N 1
ATOM 1556 C CA . GLN B 1 36 ? 1.624 3.422 1.525 1 96.62 36 GLN B CA 1
ATOM 1557 C C . GLN B 1 36 ? 0.589 2.99 2.561 1 96.62 36 GLN B C 1
ATOM 1559 O O . GLN B 1 36 ? 0.824 2.057 3.328 1 96.62 36 GLN B O 1
ATOM 1564 N N . LEU B 1 37 ? -0.487 3.676 2.602 1 97.75 37 LEU B N 1
ATOM 1565 C CA . LEU B 1 37 ? -1.599 3.367 3.494 1 97.75 37 LEU B CA 1
ATOM 1566 C C . LEU B 1 37 ? -2.877 3.117 2.703 1 97.75 37 LEU B C 1
ATOM 1568 O O . LEU B 1 37 ? -3.072 3.693 1.63 1 97.75 37 LEU B O 1
ATOM 1572 N N . ALA B 1 38 ? -3.711 2.25 3.221 1 96.81 38 ALA B N 1
ATOM 1573 C CA . ALA B 1 38 ? -4.926 1.938 2.471 1 96.81 38 ALA B CA 1
ATOM 1574 C C . ALA B 1 38 ? -5.996 1.35 3.383 1 96.81 38 ALA B C 1
ATOM 1576 O O . ALA B 1 38 ? -5.711 0.955 4.516 1 96.81 38 ALA B O 1
ATOM 1577 N N . ARG B 1 39 ? -7.156 1.373 2.887 1 96.06 39 ARG B N 1
ATOM 1578 C CA . ARG B 1 39 ? -8.25 0.596 3.459 1 96.06 39 ARG B CA 1
ATOM 1579 C C . ARG B 1 39 ? -8.367 -0.766 2.781 1 96.06 39 ARG B C 1
ATOM 1581 O O . ARG B 1 39 ? -8.523 -0.846 1.562 1 96.06 39 ARG B O 1
ATOM 1588 N N . LEU B 1 40 ? -8.25 -1.806 3.523 1 94.56 40 LEU B N 1
ATOM 1589 C CA . LEU B 1 40 ? -8.32 -3.18 3.037 1 94.56 40 LEU B CA 1
ATOM 1590 C C . LEU B 1 40 ? -9.367 -3.975 3.812 1 94.56 40 LEU B C 1
ATOM 1592 O O . LEU B 1 40 ? -9.164 -4.301 4.984 1 94.56 40 LEU B O 1
ATOM 1596 N N . GLY B 1 41 ? -10.492 -4.285 3.162 1 91.31 41 GLY B N 1
ATOM 1597 C CA . GLY B 1 41 ? -11.539 -5.047 3.826 1 91.31 41 GLY B CA 1
ATOM 1598 C C . GLY B 1 41 ? -12.062 -4.375 5.082 1 91.31 41 GLY B C 1
ATOM 1599 O O . GLY B 1 41 ? -12.25 -5.031 6.109 1 91.31 41 GLY B O 1
ATOM 1600 N N . GLY B 1 42 ? -12.141 -3.131 5.047 1 94.5 42 GLY B N 1
ATOM 1601 C CA . GLY B 1 42 ? -12.648 -2.41 6.203 1 94.5 42 GLY B CA 1
ATOM 1602 C C . GLY B 1 42 ? -11.578 -2.123 7.242 1 94.5 42 GLY B C 1
ATOM 1603 O O . GLY B 1 42 ? -11.875 -1.582 8.312 1 94.5 42 GLY B O 1
ATOM 1604 N N . HIS B 1 43 ? -10.406 -2.457 6.945 1 96.5 43 HIS B N 1
ATOM 1605 C CA . HIS B 1 43 ? -9.305 -2.207 7.867 1 96.5 43 HIS B CA 1
ATOM 1606 C C . HIS B 1 43 ? -8.32 -1.194 7.289 1 96.5 43 HIS B C 1
ATOM 1608 O O . HIS B 1 43 ? -8.117 -1.144 6.074 1 96.5 43 HIS B O 1
ATOM 1614 N N . TYR B 1 44 ? -7.906 -0.385 8.195 1 97.12 44 TYR B N 1
ATOM 1615 C CA . TYR B 1 44 ? -6.824 0.556 7.926 1 97.12 44 TYR B CA 1
ATOM 1616 C C . TYR B 1 44 ? -5.469 -0.126 8.039 1 97.12 44 TYR B C 1
ATOM 1618 O O . TYR B 1 44 ? -5.121 -0.651 9.102 1 97.12 44 TYR B O 1
ATOM 1626 N N . VAL B 1 45 ? -4.664 -0.142 6.914 1 97.88 45 VAL B N 1
ATOM 1627 C CA . VAL B 1 45 ? -3.377 -0.83 6.902 1 97.88 45 VAL B CA 1
ATOM 1628 C C . VAL B 1 45 ? -2.342 0.026 6.176 1 97.88 45 VAL B C 1
ATOM 1630 O O . VAL B 1 45 ? -2.697 0.929 5.414 1 97.88 45 VAL B O 1
ATOM 1633 N N . GLY B 1 46 ? -1.062 -0.341 6.426 1 97.75 46 GLY B N 1
ATOM 1634 C CA . GLY B 1 46 ? -0.013 0.251 5.613 1 97.75 46 GLY B CA 1
ATOM 1635 C C . GLY B 1 46 ? 1.228 0.613 6.41 1 97.75 46 GLY B C 1
ATOM 1636 O O . GLY B 1 46 ? 1.404 0.149 7.539 1 97.75 46 GLY B O 1
ATOM 1637 N N . SER B 1 47 ? 2.084 1.365 5.715 1 98.12 47 SER B N 1
ATOM 1638 C CA . SER B 1 47 ? 3.383 1.664 6.309 1 98.12 47 SER B CA 1
ATOM 1639 C C . SER B 1 47 ? 3.869 3.053 5.906 1 98.12 47 SER B C 1
ATOM 1641 O O . SER B 1 47 ? 3.482 3.57 4.855 1 98.12 47 SER B O 1
ATOM 1643 N N . VAL B 1 48 ? 4.68 3.6 6.723 1 97.38 48 VAL B N 1
ATOM 1644 C CA . VAL B 1 48 ? 5.273 4.906 6.461 1 97.38 48 VAL B CA 1
ATOM 1645 C C . VAL B 1 48 ? 6.734 4.91 6.914 1 97.38 48 VAL B C 1
ATOM 1647 O O . VAL B 1 48 ? 7.059 4.398 7.984 1 97.38 48 VAL B O 1
ATOM 1650 N N . LEU B 1 49 ? 7.598 5.359 6.066 1 96.44 49 LEU B N 1
ATOM 1651 C CA . LEU B 1 49 ? 8.984 5.641 6.422 1 96.44 49 LEU B CA 1
ATOM 1652 C C . LEU B 1 49 ? 9.109 7.004 7.09 1 96.44 49 LEU B C 1
ATOM 1654 O O . LEU B 1 49 ? 8.711 8.023 6.516 1 96.44 49 LEU B O 1
ATOM 1658 N N . VAL B 1 50 ? 9.625 7.031 8.289 1 95.94 50 VAL B N 1
ATOM 1659 C CA . VAL B 1 50 ? 9.773 8.289 9.016 1 95.94 50 VAL B CA 1
ATOM 1660 C C . VAL B 1 50 ? 11.25 8.531 9.336 1 95.94 50 VAL B C 1
ATOM 1662 O O . VAL B 1 50 ? 12.008 7.59 9.562 1 95.94 50 VAL B O 1
ATOM 1665 N N . GLU B 1 51 ? 11.602 9.734 9.234 1 95.25 51 GLU B N 1
ATOM 1666 C CA . GLU B 1 51 ? 12.922 10.18 9.68 1 95.25 51 GLU B CA 1
ATOM 1667 C C . GLU B 1 51 ? 12.836 10.906 11.023 1 95.25 51 GLU B C 1
ATOM 1669 O O . GLU B 1 51 ? 12.008 11.797 11.195 1 95.25 51 GLU B O 1
ATOM 1674 N N . LEU B 1 52 ? 13.641 10.508 11.898 1 96 52 LEU B N 1
ATOM 1675 C CA . LEU B 1 52 ? 13.633 11.055 13.258 1 96 52 LEU B CA 1
ATOM 1676 C C . LEU B 1 52 ? 14.992 11.648 13.609 1 96 52 LEU B C 1
ATOM 1678 O O . LEU B 1 52 ? 16.016 11.25 13.055 1 96 52 LEU B O 1
ATOM 1682 N N . PRO B 1 53 ? 14.961 12.648 14.562 1 94.81 53 PRO B N 1
ATOM 1683 C CA . PRO B 1 53 ? 16.25 13.078 15.117 1 94.81 53 PRO B CA 1
ATOM 1684 C C . PRO B 1 53 ? 17 11.938 15.789 1 94.81 53 PRO B C 1
ATOM 1686 O O . PRO B 1 53 ? 16.406 10.922 16.156 1 94.81 53 PRO B O 1
ATOM 1689 N N . ALA B 1 54 ? 18.344 12.211 15.906 1 92.88 54 ALA B N 1
ATOM 1690 C CA . ALA B 1 54 ? 19.172 11.203 16.578 1 92.88 54 ALA B CA 1
ATOM 1691 C C . ALA B 1 54 ? 18.609 10.859 17.953 1 92.88 54 ALA B C 1
ATOM 1693 O O . ALA B 1 54 ? 18.328 11.758 18.75 1 92.88 54 ALA B O 1
ATOM 1694 N N . GLY B 1 55 ? 18.359 9.586 18.188 1 92.44 55 GLY B N 1
ATOM 1695 C CA . GLY B 1 55 ? 17.875 9.141 19.484 1 92.44 55 GLY B CA 1
ATOM 1696 C C . GLY B 1 55 ? 16.375 9.32 19.656 1 92.44 55 GLY B C 1
ATOM 1697 O O . GLY B 1 55 ? 15.859 9.188 20.766 1 92.44 55 GLY B O 1
ATOM 1698 N N . GLY B 1 56 ? 15.625 9.656 18.656 1 95.12 56 GLY B N 1
ATOM 1699 C CA . GLY B 1 56 ? 14.219 9.984 18.75 1 95.12 56 GLY B CA 1
ATOM 1700 C C . GLY B 1 56 ? 13.312 8.766 18.734 1 95.12 56 GLY B C 1
ATOM 1701 O O . GLY B 1 56 ? 12.109 8.875 18.969 1 95.12 56 GLY B O 1
ATOM 1702 N N . LEU B 1 57 ? 13.867 7.621 18.5 1 95.56 57 LEU B N 1
ATOM 1703 C CA . LEU B 1 57 ? 13.078 6.406 18.312 1 95.56 57 LEU B CA 1
ATOM 1704 C C . LEU B 1 57 ? 12.297 6.066 19.578 1 95.56 57 LEU B C 1
ATOM 1706 O O . LEU B 1 57 ? 11.102 5.77 19.516 1 95.56 57 LEU B O 1
ATOM 1710 N N . PRO B 1 58 ? 12.898 6.125 20.781 1 96.44 58 PRO B N 1
ATOM 1711 C CA . PRO B 1 58 ? 12.133 5.82 21.984 1 96.44 58 PRO B CA 1
ATOM 1712 C C . PRO B 1 58 ? 10.961 6.77 22.203 1 96.44 58 PRO B C 1
ATOM 1714 O O . PRO B 1 58 ? 9.891 6.344 22.641 1 96.44 58 PRO B O 1
ATOM 1717 N N . ALA B 1 59 ? 11.211 7.992 21.891 1 96.44 59 ALA B N 1
ATOM 1718 C CA . ALA B 1 59 ? 10.133 8.969 22.031 1 96.44 59 ALA B CA 1
ATOM 1719 C C . ALA B 1 59 ? 8.969 8.633 21.094 1 96.44 59 ALA B C 1
ATOM 1721 O O . ALA B 1 59 ? 7.805 8.758 21.484 1 96.44 59 ALA B O 1
ATOM 1722 N N . LEU B 1 60 ? 9.281 8.25 19.875 1 96.88 60 LEU B N 1
ATOM 1723 C CA . LEU B 1 60 ? 8.234 7.863 18.938 1 96.88 60 LEU B CA 1
ATOM 1724 C C . LEU B 1 60 ? 7.496 6.621 19.422 1 96.88 60 LEU B C 1
ATOM 1726 O O . LEU B 1 60 ? 6.266 6.566 19.375 1 96.88 60 LEU B O 1
ATOM 1730 N N . GLU B 1 61 ? 8.219 5.66 19.906 1 96.25 61 GLU B N 1
ATOM 1731 C CA . GLU B 1 61 ? 7.609 4.441 20.438 1 96.25 61 GLU B CA 1
ATOM 1732 C C . GLU B 1 61 ? 6.625 4.758 21.547 1 96.25 61 GLU B C 1
ATOM 1734 O O . GLU B 1 61 ? 5.535 4.188 21.609 1 96.25 61 GLU B O 1
ATOM 1739 N N . GLN B 1 62 ? 7.047 5.641 22.391 1 96.44 62 GLN B N 1
ATOM 1740 C CA . GLN B 1 62 ? 6.195 6.039 23.516 1 96.44 62 GLN B CA 1
ATOM 1741 C C . GLN B 1 62 ? 4.945 6.762 23.016 1 96.44 62 GLN B C 1
ATOM 1743 O O . GLN B 1 62 ? 3.842 6.504 23.5 1 96.44 62 GLN B O 1
ATOM 1748 N N . ALA B 1 63 ? 5.152 7.621 22.094 1 96.62 63 ALA B N 1
ATOM 1749 C CA . ALA B 1 63 ? 4.031 8.383 21.562 1 96.62 63 ALA B CA 1
ATOM 1750 C C . ALA B 1 63 ? 3.027 7.473 20.859 1 96.62 63 ALA B C 1
ATOM 1752 O O . ALA B 1 63 ? 1.819 7.723 20.891 1 96.62 63 ALA B O 1
ATOM 1753 N N . LEU B 1 64 ? 3.502 6.395 20.234 1 96.12 64 LEU B N 1
ATOM 1754 C CA . LEU B 1 64 ? 2.646 5.465 19.5 1 96.12 64 LEU B CA 1
ATOM 1755 C C . LEU B 1 64 ? 1.718 4.719 20.453 1 96.12 64 LEU B C 1
ATOM 1757 O O . LEU B 1 64 ? 0.669 4.219 20.031 1 96.12 64 LEU B O 1
ATOM 1761 N N . ARG B 1 65 ? 2.051 4.637 21.703 1 94 65 ARG B N 1
ATOM 1762 C CA . ARG B 1 65 ? 1.219 3.977 22.703 1 94 65 ARG B CA 1
ATOM 1763 C C . ARG B 1 65 ? -0.048 4.781 22.984 1 94 65 ARG B C 1
ATOM 1765 O O . ARG B 1 65 ? -0.999 4.266 23.562 1 94 65 ARG B O 1
ATOM 1772 N N . CYS B 1 66 ? -0.037 6.059 22.609 1 93.12 66 CYS B N 1
ATOM 1773 C CA . CYS B 1 66 ? -1.182 6.934 22.844 1 93.12 66 CYS B CA 1
ATOM 1774 C C . CYS B 1 66 ? -2.238 6.758 21.766 1 93.12 66 CYS B C 1
ATOM 1776 O O . CYS B 1 66 ? -3.336 7.309 21.859 1 93.12 66 CYS B O 1
ATOM 1778 N N . LEU B 1 67 ? -1.897 5.984 20.719 1 95.5 67 LEU B N 1
ATOM 1779 C CA . LEU B 1 67 ? -2.867 5.715 19.672 1 95.5 67 LEU B CA 1
ATOM 1780 C C . LEU B 1 67 ? -3.949 4.758 20.156 1 95.5 67 LEU B C 1
ATOM 1782 O O . LEU B 1 67 ? -3.783 4.102 21.188 1 95.5 67 LEU B O 1
ATOM 1786 N N . PRO B 1 68 ? -5.082 4.805 19.438 1 91.94 68 PRO B N 1
ATOM 1787 C CA . PRO B 1 68 ? -6.172 3.922 19.859 1 91.94 68 PRO B CA 1
ATOM 1788 C C . PRO B 1 68 ? -5.727 2.469 20.016 1 91.94 68 PRO B C 1
ATOM 1790 O O . PRO B 1 68 ? -4.906 1.986 19.219 1 91.94 68 PRO B O 1
ATOM 1793 N N . ASP B 1 69 ? -6.301 1.686 20.922 1 90 69 ASP B N 1
ATOM 1794 C CA . ASP B 1 69 ? -5.887 0.333 21.281 1 90 69 ASP B CA 1
ATOM 1795 C C . ASP B 1 69 ? -6.184 -0.652 20.156 1 90 69 ASP B C 1
ATOM 1797 O O . ASP B 1 69 ? -5.562 -1.715 20.078 1 90 69 ASP B O 1
ATOM 1801 N N . ASP B 1 70 ? -7.07 -0.308 19.359 1 91.31 70 ASP B N 1
ATOM 1802 C CA . ASP B 1 70 ? -7.461 -1.239 18.312 1 91.31 70 ASP B CA 1
ATOM 1803 C C . ASP B 1 70 ? -6.605 -1.048 17.062 1 91.31 70 ASP B C 1
ATOM 1805 O O . ASP B 1 70 ? -6.867 -1.656 16.016 1 91.31 70 ASP B O 1
ATOM 1809 N N . LEU B 1 71 ? -5.652 -0.159 17.188 1 94.31 71 LEU B N 1
ATOM 1810 C CA . LEU B 1 71 ? -4.652 0.025 16.141 1 94.31 71 LEU B CA 1
ATOM 1811 C C . LEU B 1 71 ? -3.342 -0.655 16.516 1 94.31 71 LEU B C 1
ATOM 1813 O O . LEU B 1 71 ? -2.676 -0.244 17.469 1 94.31 71 LEU B O 1
ATOM 1817 N N . THR B 1 72 ? -3.014 -1.707 15.875 1 93.62 72 THR B N 1
ATOM 1818 C CA . THR B 1 72 ? -1.728 -2.369 16.062 1 93.62 72 THR B CA 1
ATOM 1819 C C . THR B 1 72 ? -0.635 -1.672 15.258 1 93.62 72 THR B C 1
ATOM 1821 O O . THR B 1 72 ? -0.767 -1.495 14.047 1 93.62 72 THR B O 1
ATOM 1824 N N . VAL B 1 73 ? 0.397 -1.281 15.93 1 95.25 73 VAL B N 1
ATOM 1825 C CA . VAL B 1 73 ? 1.489 -0.558 15.289 1 95.25 73 VAL B CA 1
ATOM 1826 C C . VAL B 1 73 ? 2.803 -1.305 15.508 1 95.25 73 VAL B C 1
ATOM 1828 O O . VAL B 1 73 ? 3.096 -1.746 16.625 1 95.25 73 VAL B O 1
ATOM 1831 N N . THR B 1 74 ? 3.539 -1.5 14.508 1 93.31 74 THR B N 1
ATOM 1832 C CA . THR B 1 74 ? 4.891 -2.051 14.547 1 93.31 74 THR B CA 1
ATOM 1833 C C . THR B 1 74 ? 5.91 -1.017 14.078 1 93.31 74 THR B C 1
ATOM 1835 O O . THR B 1 74 ? 5.703 -0.35 13.062 1 93.31 74 THR B O 1
ATOM 1838 N N . LEU B 1 75 ? 6.918 -0.85 14.875 1 95.06 75 LEU B N 1
ATOM 1839 C CA . LEU B 1 75 ? 7.984 0.094 14.562 1 95.06 75 LEU B CA 1
ATOM 1840 C C . LEU B 1 75 ? 9.312 -0.632 14.367 1 95.06 75 LEU B C 1
ATOM 1842 O O . LEU B 1 75 ? 9.742 -1.396 15.242 1 95.06 75 LEU B O 1
ATOM 1846 N N . VAL B 1 76 ? 9.93 -0.388 13.234 1 94.5 76 VAL B N 1
ATOM 1847 C CA . VAL B 1 76 ? 11.211 -1.027 12.945 1 94.5 76 VAL B CA 1
ATOM 1848 C C . VAL B 1 76 ? 12.227 0.026 12.5 1 94.5 76 VAL B C 1
ATOM 1850 O O . VAL B 1 76 ? 11.977 0.78 11.555 1 94.5 76 VAL B O 1
ATOM 1853 N N . GLU B 1 77 ? 13.312 0.016 13.242 1 95.19 77 GLU B N 1
ATOM 1854 C CA . GLU B 1 77 ? 14.406 0.849 12.758 1 95.19 77 GLU B CA 1
ATOM 1855 C C . GLU B 1 77 ? 15.008 0.282 11.469 1 95.19 77 GLU B C 1
ATOM 1857 O O . GLU B 1 77 ? 15.234 -0.924 11.367 1 95.19 77 GLU B O 1
ATOM 1862 N N . VAL B 1 78 ? 15.188 1.251 10.531 1 94.81 78 VAL B N 1
ATOM 1863 C CA . VAL B 1 78 ? 15.719 0.776 9.258 1 94.81 78 VAL B CA 1
ATOM 1864 C C . VAL B 1 78 ? 16.812 1.721 8.766 1 94.81 78 VAL B C 1
ATOM 1866 O O . VAL B 1 78 ? 16.969 2.824 9.297 1 94.81 78 VAL B O 1
ATOM 1869 N N . THR B 1 79 ? 17.609 1.165 7.848 1 92.5 79 THR B N 1
ATOM 1870 C CA . THR B 1 79 ? 18.531 1.973 7.051 1 92.5 79 THR B CA 1
ATOM 1871 C C . THR B 1 79 ? 18.078 2.031 5.598 1 92.5 79 THR B C 1
ATOM 1873 O O . THR B 1 79 ? 18.203 1.051 4.859 1 92.5 79 THR B O 1
ATOM 1876 N N . PRO B 1 80 ? 17.516 3.166 5.289 1 89.94 80 PRO B N 1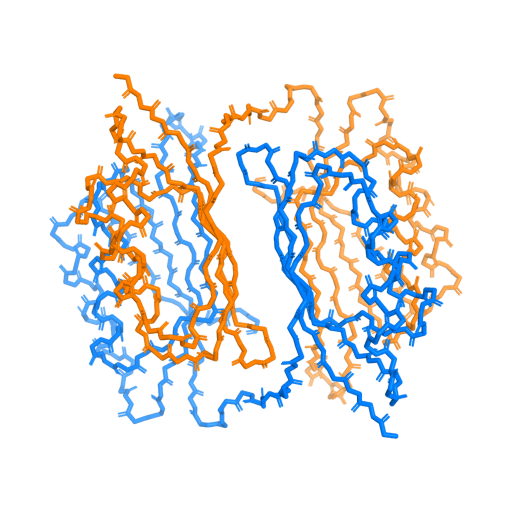
ATOM 1877 C CA . PRO B 1 80 ? 17.016 3.246 3.914 1 89.94 80 PRO B CA 1
ATOM 1878 C C . PRO B 1 80 ? 18.109 2.986 2.875 1 89.94 80 PRO B C 1
ATOM 1880 O O . PRO B 1 80 ? 19.25 3.396 3.062 1 89.94 80 PRO B O 1
ATOM 1883 N N . GLU B 1 81 ? 17.688 2.275 1.921 1 88.69 81 GLU B N 1
ATOM 1884 C CA . GLU B 1 81 ? 18.578 1.969 0.811 1 88.69 81 GLU B CA 1
ATOM 1885 C C . GLU B 1 81 ? 18.047 2.521 -0.505 1 88.69 81 GLU B C 1
ATOM 1887 O O . GLU B 1 81 ? 16.844 2.469 -0.759 1 88.69 81 GLU B O 1
ATOM 1892 N N . PRO B 1 82 ? 18.953 3.062 -1.251 1 81.06 82 PRO B N 1
ATOM 1893 C CA . PRO B 1 82 ? 18.516 3.584 -2.549 1 81.06 82 PRO B CA 1
ATOM 1894 C C . PRO B 1 82 ? 18.109 2.48 -3.523 1 81.06 82 PRO B C 1
ATOM 1896 O O . PRO B 1 82 ? 18.391 1.305 -3.283 1 81.06 82 PRO B O 1
ATOM 1899 N N . HIS B 1 83 ? 17.312 2.918 -4.484 1 78.31 83 HIS B N 1
ATOM 1900 C CA . HIS B 1 83 ? 16.984 1.988 -5.559 1 78.31 83 HIS B CA 1
ATOM 1901 C C . HIS B 1 83 ? 18.234 1.564 -6.32 1 78.31 83 HIS B C 1
ATOM 1903 O O . HIS B 1 83 ? 19.172 2.355 -6.48 1 78.31 83 HIS B O 1
ATOM 1909 N N . PRO B 1 84 ? 18.219 0.302 -6.648 1 76 84 PRO B N 1
ATOM 1910 C CA . PRO B 1 84 ? 19.359 -0.111 -7.461 1 76 84 PRO B CA 1
ATOM 1911 C C . PRO B 1 84 ? 19.531 0.746 -8.711 1 76 84 PRO B C 1
ATOM 1913 O O . PRO B 1 84 ? 18.547 1.156 -9.328 1 76 84 PRO B O 1
ATOM 1916 N N . PRO B 1 85 ? 20.703 0.996 -9.07 1 74.06 85 PRO B N 1
ATOM 1917 C CA . PRO B 1 85 ? 20.984 1.981 -10.117 1 74.06 85 PRO B CA 1
ATOM 1918 C C . PRO B 1 85 ? 20.688 1.45 -11.516 1 74.06 85 PRO B C 1
ATOM 1920 O O . PRO B 1 85 ? 20.312 2.217 -12.406 1 74.06 85 PRO B O 1
ATOM 1923 N N . GLU B 1 86 ? 20.984 0.22 -11.773 1 86.88 86 GLU B N 1
ATOM 1924 C CA . GLU B 1 86 ? 20.828 -0.237 -13.156 1 86.88 86 GLU B CA 1
ATOM 1925 C C . GLU B 1 86 ? 19.578 -1.119 -13.305 1 86.88 86 GLU B C 1
ATOM 1927 O O . GLU B 1 86 ? 19.406 -2.076 -12.547 1 86.88 86 GLU B O 1
ATOM 1932 N N . GLY B 1 87 ? 18.641 -0.697 -14.289 1 92.88 87 GLY B N 1
ATOM 1933 C CA . GLY B 1 87 ? 17.406 -1.408 -14.594 1 92.88 87 GLY B CA 1
ATOM 1934 C C . GLY B 1 87 ? 16.281 -0.493 -15.055 1 92.88 87 GLY B C 1
ATOM 1935 O O . GLY B 1 87 ? 16.5 0.694 -15.297 1 92.88 87 GLY B O 1
ATOM 1936 N N . SER B 1 88 ? 15.219 -1.165 -15.359 1 93.81 88 SER B N 1
ATOM 1937 C CA . SER B 1 88 ? 14.062 -0.412 -15.844 1 93.81 88 SER B CA 1
ATOM 1938 C C . SER B 1 88 ? 12.789 -0.82 -15.117 1 93.81 88 SER B C 1
ATOM 1940 O O . SER B 1 88 ? 12.664 -1.956 -14.656 1 93.81 88 SER B O 1
ATOM 1942 N N . ARG B 1 89 ? 12.016 0.141 -15.07 1 95.19 89 ARG B N 1
ATOM 1943 C CA . ARG B 1 89 ? 10.734 -0.104 -14.414 1 95.19 89 ARG B CA 1
ATOM 1944 C C . ARG B 1 89 ? 9.625 -0.31 -15.438 1 95.19 89 ARG B C 1
ATOM 1946 O O . ARG B 1 89 ? 9.578 0.38 -16.453 1 95.19 89 ARG B O 1
ATOM 1953 N N . PHE B 1 90 ? 8.719 -1.3 -15.086 1 97.19 90 PHE B N 1
ATOM 1954 C CA . PHE B 1 90 ? 7.582 -1.592 -15.953 1 97.19 90 PHE B CA 1
ATOM 1955 C C . PHE B 1 90 ? 6.328 -1.858 -15.125 1 97.19 90 PHE B C 1
ATOM 1957 O O . PHE B 1 90 ? 6.414 -2.104 -13.922 1 97.19 90 PHE B O 1
ATOM 1964 N N . SER B 1 91 ? 5.234 -1.74 -15.797 1 97.56 91 SER B N 1
ATOM 1965 C CA . SER B 1 91 ? 3.941 -2.041 -15.195 1 97.56 91 SER B CA 1
ATOM 1966 C C . SER B 1 91 ? 3.32 -3.293 -15.805 1 97.56 91 SER B C 1
ATOM 1968 O O . SER B 1 91 ? 3.375 -3.484 -17.031 1 97.56 91 SER B O 1
ATOM 1970 N N . VAL B 1 92 ? 2.836 -4.16 -14.961 1 96.81 92 VAL B N 1
ATOM 1971 C CA . VAL B 1 92 ? 2.096 -5.344 -15.383 1 96.81 92 VAL B CA 1
ATOM 1972 C C . VAL B 1 92 ? 0.671 -5.285 -14.836 1 96.81 92 VAL B C 1
ATOM 1974 O O . VAL B 1 92 ? 0.467 -5.102 -13.633 1 96.81 92 VAL B O 1
ATOM 1977 N N . SER B 1 93 ? -0.248 -5.41 -15.664 1 95.56 93 SER B N 1
ATOM 1978 C CA . SER B 1 93 ? -1.646 -5.445 -15.25 1 95.56 93 SER B CA 1
ATOM 1979 C C . SER B 1 93 ? -2.277 -6.801 -15.555 1 95.56 93 SER B C 1
ATOM 1981 O O . SER B 1 93 ? -2.084 -7.352 -16.641 1 95.56 93 SER B O 1
ATOM 1983 N N . LEU B 1 94 ? -2.898 -7.359 -14.57 1 93.62 94 LEU B N 1
ATOM 1984 C CA . LEU B 1 94 ? -3.654 -8.602 -14.703 1 93.62 94 LEU B CA 1
ATOM 1985 C C . LEU B 1 94 ? -5.148 -8.352 -14.516 1 93.62 94 LEU B C 1
ATOM 1987 O O . LEU B 1 94 ? -5.555 -7.711 -13.539 1 93.62 94 LEU B O 1
ATOM 1991 N N . VAL B 1 95 ? -5.938 -8.773 -15.422 1 91.25 95 VAL B N 1
ATOM 1992 C CA . VAL B 1 95 ? -7.387 -8.672 -15.289 1 91.25 95 VAL B CA 1
ATOM 1993 C C . VAL B 1 95 ? -8.039 -9.969 -15.766 1 91.25 95 VAL B C 1
ATOM 1995 O O . VAL B 1 95 ? -7.73 -10.469 -16.844 1 91.25 95 VAL B O 1
ATOM 1998 N N . GLY B 1 96 ? -8.898 -10.477 -14.953 1 89 96 GLY B N 1
ATOM 1999 C CA . GLY B 1 96 ? -9.609 -11.68 -15.367 1 89 96 GLY B CA 1
ATOM 2000 C C . GLY B 1 96 ? -10.484 -12.258 -14.273 1 89 96 GLY B C 1
ATOM 2001 O O . GLY B 1 96 ? -10.844 -11.562 -13.32 1 89 96 GLY B O 1
ATOM 2002 N N . GLN B 1 97 ? -10.922 -13.484 -14.609 1 83.38 97 GLN B N 1
ATOM 2003 C CA . GLN B 1 97 ? -11.703 -14.18 -13.602 1 83.38 97 GLN B CA 1
ATOM 2004 C C . GLN B 1 97 ? -10.875 -14.43 -12.344 1 83.38 97 GLN B C 1
ATOM 2006 O O . GLN B 1 97 ? -9.648 -14.578 -12.414 1 83.38 97 GLN B O 1
ATOM 2011 N N . ASP B 1 98 ? -11.562 -14.32 -11.242 1 75.62 98 ASP B N 1
ATOM 2012 C CA . ASP B 1 98 ? -10.883 -14.578 -9.977 1 75.62 98 ASP B CA 1
ATOM 2013 C C . ASP B 1 98 ? -10.469 -16.047 -9.867 1 75.62 98 ASP B C 1
ATOM 2015 O O . ASP B 1 98 ? -11.227 -16.875 -9.344 1 75.62 98 ASP B O 1
ATOM 2019 N N . ARG B 1 99 ? -9.422 -16.297 -10.508 1 73.75 99 ARG B N 1
ATOM 2020 C CA . ARG B 1 99 ? -8.914 -17.672 -10.477 1 73.75 99 ARG B CA 1
ATOM 2021 C C . ARG B 1 99 ? -7.797 -17.812 -9.453 1 73.75 99 ARG B C 1
ATOM 2023 O O . ARG B 1 99 ? -6.836 -17.047 -9.453 1 73.75 99 ARG B O 1
ATOM 2030 N N . GLN B 1 100 ? -8.039 -18.781 -8.648 1 75.88 100 GLN B N 1
ATOM 2031 C CA . GLN B 1 100 ? -7.023 -19.062 -7.645 1 75.88 100 GLN B CA 1
ATOM 2032 C C . GLN B 1 100 ? -5.699 -19.453 -8.297 1 75.88 100 GLN B C 1
ATOM 2034 O O . GLN B 1 100 ? -5.68 -20.188 -9.273 1 75.88 100 GLN B O 1
ATOM 2039 N N . GLY B 1 101 ? -4.625 -18.812 -7.953 1 81.81 101 GLY B N 1
ATOM 2040 C CA . GLY B 1 101 ? -3.307 -19.281 -8.352 1 81.81 101 GLY B CA 1
ATOM 2041 C C . GLY B 1 101 ? -2.639 -18.391 -9.383 1 81.81 101 GLY B C 1
ATOM 2042 O O . GLY B 1 101 ? -1.431 -18.5 -9.602 1 81.81 101 GLY B O 1
ATOM 2043 N N . ILE B 1 102 ? -3.328 -17.531 -9.984 1 85.31 102 ILE B N 1
ATOM 2044 C CA . ILE B 1 102 ? -2.764 -16.75 -11.078 1 85.31 102 ILE B CA 1
ATOM 2045 C C . ILE B 1 102 ? -1.685 -15.805 -10.539 1 85.31 102 ILE B C 1
ATOM 2047 O O . ILE B 1 102 ? -0.62 -15.664 -11.141 1 85.31 102 ILE B O 1
ATOM 2051 N N . LEU B 1 103 ? -1.963 -15.172 -9.547 1 89.88 103 LEU B N 1
ATOM 2052 C CA . LEU B 1 103 ? -0.965 -14.281 -8.961 1 89.88 103 LEU B CA 1
ATOM 2053 C C . LEU B 1 103 ? 0.288 -15.055 -8.57 1 89.88 103 LEU B C 1
ATOM 2055 O O . LEU B 1 103 ? 1.407 -14.594 -8.797 1 89.88 103 LEU B O 1
ATOM 2059 N N . ARG B 1 104 ? 0.087 -16.219 -8.055 1 92.31 104 ARG B N 1
ATOM 2060 C CA . ARG B 1 104 ? 1.203 -17.078 -7.68 1 92.31 104 ARG B CA 1
ATOM 2061 C C . ARG B 1 104 ? 2.055 -17.438 -8.898 1 92.31 104 ARG B C 1
ATOM 2063 O O . ARG B 1 104 ? 3.285 -17.422 -8.828 1 92.31 104 ARG B O 1
ATOM 2070 N N . GLU B 1 105 ? 1.414 -17.719 -9.945 1 92 105 GLU B N 1
ATOM 2071 C CA . GLU B 1 105 ? 2.137 -18.062 -11.164 1 92 105 GLU B CA 1
ATOM 2072 C C . GLU B 1 105 ? 2.965 -16.891 -11.672 1 92 105 GLU B C 1
ATOM 2074 O O . GLU B 1 105 ? 4.137 -17.047 -12.016 1 92 105 GLU B O 1
ATOM 2079 N N . VAL B 1 106 ? 2.35 -15.766 -11.695 1 94.56 106 VAL B N 1
ATOM 2080 C CA . VAL B 1 106 ? 3.012 -14.57 -12.195 1 94.56 106 VAL B CA 1
ATOM 2081 C C . VAL B 1 106 ? 4.199 -14.219 -11.305 1 94.56 106 VAL B C 1
ATOM 2083 O O . VAL B 1 106 ? 5.309 -13.992 -11.797 1 94.56 106 VAL B O 1
ATOM 2086 N N . THR B 1 107 ? 3.941 -14.242 -10.031 1 96.31 107 THR B N 1
ATOM 2087 C CA . THR B 1 107 ? 5.008 -13.867 -9.109 1 96.31 107 THR B CA 1
ATOM 2088 C C . THR B 1 107 ? 6.137 -14.891 -9.133 1 96.31 107 THR B C 1
ATOM 2090 O O . THR B 1 107 ? 7.309 -14.539 -8.984 1 96.31 107 THR B O 1
ATOM 2093 N N . SER B 1 108 ? 5.824 -16.125 -9.336 1 96.12 108 SER B N 1
ATOM 2094 C CA . SER B 1 108 ? 6.824 -17.188 -9.422 1 96.12 108 SER B CA 1
ATOM 2095 C C . SER B 1 108 ? 7.754 -16.969 -10.609 1 96.12 108 SER B C 1
ATOM 2097 O O . SER B 1 108 ? 8.977 -17.031 -10.469 1 96.12 108 SER B O 1
ATOM 2099 N N . VAL B 1 109 ? 7.164 -16.672 -11.695 1 96.38 109 VAL B N 1
ATOM 2100 C CA . VAL B 1 109 ? 7.961 -16.5 -12.898 1 96.38 109 VAL B CA 1
ATOM 2101 C C . VAL B 1 109 ? 8.852 -15.266 -12.766 1 96.38 109 VAL B C 1
ATOM 2103 O O . VAL B 1 109 ? 10.016 -15.289 -13.156 1 96.38 109 VAL B O 1
ATOM 2106 N N . LEU B 1 110 ? 8.305 -14.203 -12.227 1 97.62 110 LEU B N 1
ATOM 2107 C CA . LEU B 1 110 ? 9.086 -12.992 -12.031 1 97.62 110 LEU B CA 1
ATOM 2108 C C . LEU B 1 110 ? 10.258 -13.25 -11.086 1 97.62 110 LEU B C 1
ATOM 2110 O O . LEU B 1 110 ? 11.383 -12.836 -11.359 1 97.62 110 LEU B O 1
ATOM 2114 N N . ALA B 1 111 ? 9.969 -13.977 -10.078 1 97.62 111 ALA B N 1
ATOM 2115 C CA . ALA B 1 111 ? 10.992 -14.289 -9.086 1 97.62 111 ALA B CA 1
ATOM 2116 C C . ALA B 1 111 ? 12.109 -15.133 -9.703 1 97.62 111 ALA B C 1
ATOM 2118 O O . ALA B 1 111 ? 13.289 -14.883 -9.445 1 97.62 111 ALA B O 1
ATOM 2119 N N . GLU B 1 112 ? 11.75 -16.078 -10.445 1 97.31 112 GLU B N 1
ATOM 2120 C CA . GLU B 1 112 ? 12.719 -16.969 -11.086 1 97.31 112 GLU B CA 1
ATOM 2121 C C . GLU B 1 112 ? 13.68 -16.188 -11.977 1 97.31 112 GLU B C 1
ATOM 2123 O O . GLU B 1 112 ? 14.836 -16.578 -12.141 1 97.31 112 GLU B O 1
ATOM 2128 N N . MET B 1 113 ? 13.195 -15.086 -12.469 1 97.5 113 MET B N 1
ATOM 2129 C CA . MET B 1 113 ? 14.008 -14.297 -13.391 1 97.5 113 MET B CA 1
ATOM 2130 C C . MET B 1 113 ? 14.742 -13.18 -12.648 1 97.5 113 MET B C 1
ATOM 2132 O O . MET B 1 113 ? 15.406 -12.352 -13.273 1 97.5 113 MET B O 1
ATOM 2136 N N . GLY B 1 114 ? 14.516 -13.133 -11.375 1 96.56 114 GLY B N 1
ATOM 2137 C CA . GLY B 1 114 ? 15.188 -12.109 -10.586 1 96.56 114 GLY B CA 1
ATOM 2138 C C . GLY B 1 114 ? 14.531 -10.75 -10.695 1 96.56 114 GLY B C 1
ATOM 2139 O O . GLY B 1 114 ? 15.148 -9.727 -10.383 1 96.56 114 GLY B O 1
ATOM 2140 N N . VAL B 1 115 ? 13.352 -10.688 -11.203 1 97.56 115 VAL B N 1
ATOM 2141 C CA . VAL B 1 115 ? 12.602 -9.445 -11.336 1 97.56 115 VAL B CA 1
ATOM 2142 C C . VAL B 1 115 ? 11.969 -9.07 -10 1 97.56 115 VAL B C 1
ATOM 2144 O O . VAL B 1 115 ? 11.281 -9.891 -9.383 1 97.56 115 VAL B O 1
ATOM 2147 N N . ASN B 1 116 ? 12.227 -7.883 -9.57 1 96.94 116 ASN B N 1
ATOM 2148 C CA . ASN B 1 116 ? 11.688 -7.438 -8.289 1 96.94 116 ASN B CA 1
ATOM 2149 C C . ASN B 1 116 ? 10.305 -6.805 -8.461 1 96.94 116 ASN B C 1
ATOM 2151 O O . ASN B 1 116 ? 10.078 -6.043 -9.398 1 96.94 116 ASN B O 1
ATOM 2155 N N . ILE B 1 117 ? 9.422 -7.137 -7.559 1 97.5 117 ILE B N 1
ATOM 2156 C CA . ILE B 1 117 ? 8.117 -6.504 -7.492 1 97.5 117 ILE B CA 1
ATOM 2157 C C . ILE B 1 117 ? 8.18 -5.285 -6.574 1 97.5 117 ILE B C 1
ATOM 2159 O O . ILE B 1 117 ? 8.328 -5.426 -5.355 1 97.5 117 ILE B O 1
ATOM 2163 N N . GLU B 1 118 ? 8.008 -4.145 -7.141 1 95.75 118 GLU B N 1
ATOM 2164 C CA . GLU B 1 118 ? 8.172 -2.898 -6.398 1 95.75 118 GLU B CA 1
ATOM 2165 C C . GLU B 1 118 ? 6.863 -2.486 -5.727 1 95.75 118 GLU B C 1
ATOM 2167 O O . GLU B 1 118 ? 6.875 -1.814 -4.691 1 95.75 118 GLU B O 1
ATOM 2172 N N . SER B 1 119 ? 5.824 -2.811 -6.328 1 96.75 119 SER B N 1
ATOM 2173 C CA . SER B 1 119 ? 4.508 -2.629 -5.727 1 96.75 119 SER B CA 1
ATOM 2174 C C . SER B 1 119 ? 3.486 -3.59 -6.328 1 96.75 119 SER B C 1
ATOM 2176 O O . SER B 1 119 ? 3.643 -4.035 -7.469 1 96.75 119 SER B O 1
ATOM 2178 N N . LEU B 1 120 ? 2.549 -3.971 -5.59 1 97.75 120 LEU B N 1
ATOM 2179 C CA . LEU B 1 120 ? 1.46 -4.859 -5.984 1 97.75 120 LEU B CA 1
ATOM 2180 C C . LEU B 1 120 ? 0.147 -4.43 -5.336 1 97.75 120 LEU B C 1
ATOM 2182 O O . LEU B 1 120 ? 0.057 -4.336 -4.113 1 97.75 120 LEU B O 1
ATOM 2186 N N . GLU B 1 121 ? -0.81 -4.133 -6.121 1 96.5 121 GLU B N 1
ATOM 2187 C CA . GLU B 1 121 ? -2.178 -3.875 -5.68 1 96.5 121 GLU B CA 1
ATOM 2188 C C . GLU B 1 121 ? -3.156 -4.859 -6.316 1 96.5 121 GLU B C 1
ATOM 2190 O O . GLU B 1 121 ? -3.16 -5.039 -7.535 1 96.5 121 GLU B O 1
ATOM 2195 N N . THR B 1 122 ? -3.846 -5.535 -5.512 1 95.38 122 THR B N 1
ATOM 2196 C CA . THR B 1 122 ? -4.867 -6.434 -6.039 1 95.38 122 THR B CA 1
ATOM 2197 C C . THR B 1 122 ? -6.242 -6.082 -5.477 1 95.38 122 THR B C 1
ATOM 2199 O O . THR B 1 122 ? -6.344 -5.473 -4.41 1 95.38 122 THR B O 1
ATOM 2202 N N . GLY B 1 123 ? -7.246 -6.469 -6.195 1 91.5 123 GLY B N 1
ATOM 2203 C CA . GLY B 1 123 ? -8.617 -6.277 -5.762 1 91.5 123 GLY B CA 1
ATOM 2204 C C . GLY B 1 123 ? -9.641 -6.789 -6.766 1 91.5 123 GLY B C 1
ATOM 2205 O O . GLY B 1 123 ? -9.266 -7.344 -7.805 1 91.5 123 GLY B O 1
ATOM 2206 N N . LEU B 1 124 ? -10.875 -6.676 -6.289 1 85.56 124 LEU B N 1
ATOM 2207 C CA . LEU B 1 124 ? -11.992 -7.004 -7.168 1 85.56 124 LEU B CA 1
ATOM 2208 C C . LEU B 1 124 ? -12.617 -5.738 -7.746 1 85.56 124 LEU B C 1
ATOM 2210 O O . LEU B 1 124 ? -12.719 -4.719 -7.059 1 85.56 124 LEU B O 1
ATOM 2214 N N . GLU B 1 125 ? -12.859 -5.773 -8.977 1 81.44 125 GLU B N 1
ATOM 2215 C CA . GLU B 1 125 ? -13.516 -4.652 -9.641 1 81.44 125 GLU B CA 1
ATOM 2216 C C . GLU B 1 125 ? -14.75 -5.113 -10.414 1 81.44 125 GLU B C 1
ATOM 2218 O O . GLU B 1 125 ? -14.797 -6.25 -10.891 1 81.44 125 GLU B O 1
ATOM 2223 N N . HIS B 1 126 ? -15.703 -4.215 -10.336 1 80.06 126 HIS B N 1
ATOM 2224 C CA . HIS B 1 126 ? -16.875 -4.488 -11.156 1 80.06 126 HIS B CA 1
ATOM 2225 C C . HIS B 1 126 ? -16.703 -3.928 -12.562 1 80.06 126 HIS B C 1
ATOM 2227 O O . HIS B 1 126 ? -16.453 -2.734 -12.734 1 80.06 126 HIS B O 1
ATOM 2233 N N . GLU B 1 127 ? -16.781 -4.816 -13.461 1 75.19 127 GLU B N 1
ATOM 2234 C CA . GLU B 1 127 ? -16.75 -4.383 -14.852 1 75.19 127 GLU B CA 1
ATOM 2235 C C . GLU B 1 127 ? -18 -3.568 -15.203 1 75.19 127 GLU B C 1
ATOM 2237 O O . GLU B 1 127 ? -19.125 -4.043 -15.039 1 75.19 127 GLU B O 1
ATOM 2242 N N . ALA B 1 128 ? -17.781 -2.336 -15.648 1 71.25 128 ALA B N 1
ATOM 2243 C CA . ALA B 1 128 ? -18.859 -1.369 -15.875 1 71.25 128 ALA B CA 1
ATOM 2244 C C . ALA B 1 128 ? -19.906 -1.923 -16.844 1 71.25 128 ALA B C 1
ATOM 2246 O O . ALA B 1 128 ? -21.109 -1.731 -16.641 1 71.25 128 ALA B O 1
ATOM 2247 N N . TRP B 1 129 ? -19.406 -2.545 -17.859 1 73.5 129 TRP B N 1
ATOM 2248 C CA . TRP B 1 129 ? -20.297 -2.938 -18.953 1 73.5 129 TRP B CA 1
ATOM 2249 C C . TRP B 1 129 ? -21.062 -4.203 -18.594 1 73.5 129 TRP B C 1
ATOM 2251 O O . TRP B 1 129 ? -22.266 -4.305 -18.859 1 73.5 129 TRP B O 1
ATOM 2261 N N . THR B 1 130 ? -20.531 -5.16 -17.906 1 79.12 130 THR B N 1
ATOM 2262 C CA . THR B 1 130 ? -21.141 -6.461 -17.656 1 79.12 130 THR B CA 1
ATOM 2263 C C . THR B 1 130 ? -21.594 -6.586 -16.203 1 79.12 130 THR B C 1
ATOM 2265 O O . THR B 1 130 ? -22.422 -7.445 -15.883 1 79.12 130 THR B O 1
ATOM 2268 N N . GLY B 1 131 ? -21.016 -5.777 -15.359 1 80.19 131 GLY B N 1
ATOM 2269 C CA . GLY B 1 131 ? -21.297 -5.895 -13.938 1 80.19 131 GLY B CA 1
ATOM 2270 C C . GLY B 1 131 ? -20.562 -7.051 -13.281 1 80.19 131 GLY B C 1
ATOM 2271 O O . GLY B 1 131 ? -20.688 -7.266 -12.078 1 80.19 131 GLY B O 1
ATOM 2272 N N . GLN B 1 132 ? -19.828 -7.789 -14.094 1 84.81 132 GLN B N 1
ATOM 2273 C CA . GLN B 1 132 ? -19.078 -8.938 -13.57 1 84.81 132 GLN B CA 1
ATOM 2274 C C . GLN B 1 132 ? -17.938 -8.484 -12.664 1 84.81 132 GLN B C 1
ATOM 2276 O O . GLN B 1 132 ? -17.297 -7.465 -12.93 1 84.81 132 GLN B O 1
ATOM 2281 N N . LYS B 1 133 ? -17.812 -9.289 -11.586 1 84.56 133 LYS B N 1
ATOM 2282 C CA . LYS B 1 133 ? -16.672 -9.062 -10.703 1 84.56 133 LYS B CA 1
ATOM 2283 C C . LYS B 1 133 ? -15.398 -9.68 -11.281 1 84.56 133 LYS B C 1
ATOM 2285 O O . LYS B 1 133 ? -15.352 -10.883 -11.539 1 84.56 133 LYS B O 1
ATOM 2290 N N . LEU B 1 134 ? -14.469 -8.797 -11.516 1 88 134 LEU B N 1
ATOM 2291 C CA . LEU B 1 134 ? -13.195 -9.25 -12.062 1 88 134 LEU B CA 1
ATOM 2292 C C . LEU B 1 134 ? -12.062 -9.008 -11.07 1 88 134 LEU B C 1
ATOM 2294 O O . LEU B 1 134 ? -12.094 -8.039 -10.305 1 88 134 LEU B O 1
ATOM 2298 N N . PHE B 1 135 ? -11.156 -9.953 -11.164 1 88.94 135 PHE B N 1
ATOM 2299 C CA . PHE B 1 135 ? -9.914 -9.781 -10.414 1 88.94 135 PHE B CA 1
ATOM 2300 C C . PHE B 1 135 ? -8.945 -8.891 -11.18 1 88.94 135 PHE B C 1
ATOM 2302 O O . PHE B 1 135 ? -8.758 -9.055 -12.391 1 88.94 135 PHE B O 1
ATOM 2309 N N . ARG B 1 136 ? -8.352 -7.945 -10.398 1 93.69 136 ARG B N 1
ATOM 2310 C CA . ARG B 1 136 ? -7.344 -7.062 -10.977 1 93.69 136 ARG B CA 1
ATOM 2311 C C . ARG B 1 136 ? -6.082 -7.043 -10.117 1 93.69 136 ARG B C 1
ATOM 2313 O O . ARG B 1 136 ? -6.16 -7.012 -8.883 1 93.69 136 ARG B O 1
ATOM 2320 N N . ALA B 1 137 ? -5.004 -7.09 -10.805 1 95.44 137 ALA B N 1
ATOM 2321 C CA . ALA B 1 137 ? -3.707 -6.883 -10.164 1 95.44 137 ALA B CA 1
ATOM 2322 C C . ALA B 1 137 ? -2.859 -5.891 -10.953 1 95.44 137 ALA B C 1
ATOM 2324 O O . ALA B 1 137 ? -2.691 -6.031 -12.164 1 95.44 137 ALA B O 1
ATOM 2325 N N . ASP B 1 138 ? -2.43 -4.887 -10.273 1 96.19 138 ASP B N 1
ATOM 2326 C CA . ASP B 1 138 ? -1.465 -3.941 -10.828 1 96.19 138 ASP B CA 1
ATOM 2327 C C . ASP B 1 138 ? -0.091 -4.117 -10.188 1 96.19 138 ASP B C 1
ATOM 2329 O O . ASP B 1 138 ? 0.057 -3.963 -8.969 1 96.19 138 ASP B O 1
ATOM 2333 N N . VAL B 1 139 ? 0.884 -4.461 -11.008 1 97.5 139 VAL B N 1
ATOM 2334 C CA . VAL B 1 139 ? 2.217 -4.805 -10.523 1 97.5 139 VAL B CA 1
ATOM 2335 C C . VAL B 1 139 ? 3.248 -3.857 -11.133 1 97.5 139 VAL B C 1
ATOM 2337 O O . VAL B 1 139 ? 3.312 -3.705 -12.359 1 97.5 139 VAL B O 1
ATOM 2340 N N . GLN B 1 140 ? 3.941 -3.176 -10.289 1 96.94 140 GLN B N 1
ATOM 2341 C CA . GLN B 1 140 ? 5.145 -2.486 -10.742 1 96.94 140 GLN B CA 1
ATOM 2342 C C . GLN B 1 140 ? 6.387 -3.342 -10.516 1 96.94 140 GLN B C 1
ATOM 2344 O O . GLN B 1 140 ? 6.621 -3.822 -9.398 1 96.94 140 GLN B O 1
ATOM 2349 N N . ILE B 1 141 ? 7.137 -3.531 -11.578 1 97.56 141 ILE B N 1
ATOM 2350 C CA . ILE B 1 141 ? 8.289 -4.418 -11.461 1 97.56 141 ILE B CA 1
ATOM 2351 C C . ILE B 1 141 ? 9.562 -3.662 -11.844 1 97.56 141 ILE B C 1
ATOM 2353 O O . ILE B 1 141 ? 9.5 -2.66 -12.562 1 97.56 141 ILE B O 1
ATOM 2357 N N . PHE B 1 142 ? 10.617 -4.094 -11.289 1 96.25 142 PHE B N 1
ATOM 2358 C CA . PHE B 1 142 ? 11.953 -3.643 -11.648 1 96.25 142 PHE B CA 1
ATOM 2359 C C . PHE B 1 142 ? 12.734 -4.758 -12.344 1 96.25 142 PHE B C 1
ATOM 2361 O O . PHE B 1 142 ? 12.984 -5.805 -11.742 1 96.25 142 PHE B O 1
ATOM 2368 N N . VAL B 1 143 ? 13.109 -4.488 -13.57 1 97.06 143 VAL B N 1
ATOM 2369 C CA . VAL B 1 143 ? 13.82 -5.469 -14.391 1 97.06 143 VAL B CA 1
ATOM 2370 C C . VAL B 1 143 ? 15.305 -5.121 -14.453 1 97.06 143 VAL B C 1
ATOM 2372 O O . VAL B 1 143 ? 15.672 -4.039 -14.914 1 97.06 143 VAL B O 1
ATOM 2375 N N . PRO B 1 144 ? 16.125 -6.09 -14.016 1 95.19 144 PRO B N 1
ATOM 2376 C CA . PRO B 1 144 ? 17.562 -5.82 -14.094 1 95.19 144 PRO B CA 1
ATOM 2377 C C . PRO B 1 144 ? 18.031 -5.562 -15.523 1 95.19 144 PRO B C 1
ATOM 2379 O O . PRO B 1 144 ? 17.484 -6.125 -16.469 1 95.19 144 PRO B O 1
ATOM 2382 N N . ALA B 1 145 ? 19.062 -4.82 -15.586 1 94.75 145 ALA B N 1
ATOM 2383 C CA . ALA B 1 145 ? 19.609 -4.441 -16.891 1 94.75 145 ALA B CA 1
ATOM 2384 C C . ALA B 1 145 ? 20.078 -5.672 -17.656 1 94.75 145 ALA B C 1
ATOM 2386 O O . ALA B 1 145 ? 20.094 -5.672 -18.891 1 94.75 145 ALA B O 1
ATOM 2387 N N . SER B 1 146 ? 20.438 -6.656 -17 1 95.31 146 SER B N 1
ATOM 2388 C CA . SER B 1 146 ? 20.984 -7.863 -17.609 1 95.31 146 SER B CA 1
ATOM 2389 C C . SER B 1 146 ? 19.875 -8.734 -18.203 1 95.31 146 SER B C 1
ATOM 2391 O O . SER B 1 146 ? 20.156 -9.68 -18.938 1 95.31 146 SER B O 1
ATOM 2393 N N . LEU B 1 147 ? 18.672 -8.414 -17.969 1 96.75 147 LEU B N 1
ATOM 2394 C CA . LEU B 1 147 ? 17.547 -9.211 -18.406 1 96.75 147 LEU B CA 1
ATOM 2395 C C . LEU B 1 147 ? 16.75 -8.484 -19.484 1 96.75 147 LEU B C 1
ATOM 2397 O O . LEU B 1 147 ? 16.125 -7.457 -19.234 1 96.75 147 LEU B O 1
ATOM 2401 N N . PRO B 1 148 ? 16.812 -9.062 -20.734 1 96.81 148 PRO B N 1
ATOM 2402 C CA . PRO B 1 148 ? 16 -8.438 -21.781 1 96.81 148 PRO B CA 1
ATOM 2403 C C . PRO B 1 148 ? 14.508 -8.453 -21.469 1 96.81 148 PRO B C 1
ATOM 2405 O O . PRO B 1 148 ? 13.977 -9.469 -21.031 1 96.81 148 PRO B O 1
ATOM 2408 N N . LEU B 1 149 ? 13.875 -7.395 -21.766 1 95.69 149 LEU B N 1
ATOM 2409 C CA . LEU B 1 149 ? 12.461 -7.25 -21.469 1 95.69 149 LEU B CA 1
ATOM 2410 C C . LEU B 1 149 ? 11.633 -8.289 -22.203 1 95.69 149 LEU B C 1
ATOM 2412 O O . LEU B 1 149 ? 10.617 -8.766 -21.703 1 95.69 149 LEU B O 1
ATOM 2416 N N . GLU B 1 150 ? 12.039 -8.602 -23.406 1 96.62 150 GLU B N 1
ATOM 2417 C CA . GLU B 1 150 ? 11.312 -9.562 -24.234 1 96.62 150 GLU B CA 1
ATOM 2418 C C . GLU B 1 150 ? 11.164 -10.906 -23.516 1 96.62 150 GLU B C 1
ATOM 2420 O O . GLU B 1 150 ? 10.156 -11.594 -23.703 1 96.62 150 GLU B O 1
ATOM 2425 N N . VAL B 1 151 ? 12.125 -11.266 -22.75 1 97.5 151 VAL B N 1
ATOM 2426 C CA . VAL B 1 151 ? 12.086 -12.523 -22 1 97.5 151 VAL B CA 1
ATOM 2427 C C . VAL B 1 151 ? 10.961 -12.469 -20.969 1 97.5 151 VAL B C 1
ATOM 2429 O O . VAL B 1 151 ? 10.211 -13.438 -20.812 1 97.5 151 VAL B O 1
ATOM 2432 N N . VAL B 1 152 ? 10.828 -11.344 -20.312 1 97.44 152 VAL B N 1
ATOM 2433 C CA . VAL B 1 152 ? 9.781 -11.164 -19.312 1 97.44 152 VAL B CA 1
ATOM 2434 C C . VAL B 1 152 ? 8.414 -11.172 -20 1 97.44 152 VAL B C 1
ATOM 2436 O O . VAL B 1 152 ? 7.492 -11.859 -19.531 1 97.44 152 VAL B O 1
ATOM 2439 N N . ALA B 1 153 ? 8.367 -10.469 -21.078 1 96.62 153 ALA B N 1
ATOM 2440 C CA . ALA B 1 153 ? 7.113 -10.391 -21.828 1 96.62 153 ALA B CA 1
ATOM 2441 C C . ALA B 1 153 ? 6.66 -11.766 -22.281 1 96.62 153 ALA B C 1
ATOM 2443 O O . ALA B 1 153 ? 5.488 -12.125 -22.156 1 96.62 153 ALA B O 1
ATOM 2444 N N . ASP B 1 154 ? 7.566 -12.523 -22.812 1 96.25 154 ASP B N 1
ATOM 2445 C CA . ASP B 1 154 ? 7.266 -13.859 -23.297 1 96.25 154 ASP B CA 1
ATOM 2446 C C . ASP B 1 154 ? 6.777 -14.766 -22.172 1 96.25 154 ASP B C 1
ATOM 2448 O O . ASP B 1 154 ? 5.828 -15.531 -22.344 1 96.25 154 ASP B O 1
ATOM 2452 N N . ALA B 1 155 ? 7.43 -14.688 -21.094 1 95.5 155 ALA B N 1
ATOM 2453 C CA . ALA B 1 155 ? 7.059 -15.508 -19.938 1 95.5 155 ALA B CA 1
ATOM 2454 C C . ALA B 1 155 ? 5.641 -15.188 -19.469 1 95.5 155 ALA B C 1
ATOM 2456 O O . ALA B 1 155 ? 4.855 -16.094 -19.188 1 95.5 155 ALA B O 1
ATOM 2457 N N . LEU B 1 156 ? 5.305 -13.906 -19.391 1 95.06 156 LEU B N 1
ATOM 2458 C CA . LEU B 1 156 ? 3.977 -13.484 -18.953 1 95.06 156 LEU B CA 1
ATOM 2459 C C . LEU B 1 156 ? 2.918 -13.867 -19.984 1 95.06 156 LEU B C 1
ATOM 2461 O O . LEU B 1 156 ? 1.802 -14.25 -19.625 1 95.06 156 LEU B O 1
ATOM 2465 N N . GLU B 1 157 ? 3.262 -13.781 -21.219 1 92.94 157 GLU B N 1
ATOM 2466 C CA . GLU B 1 157 ? 2.35 -14.164 -22.297 1 92.94 157 GLU B CA 1
ATOM 2467 C C . GLU B 1 157 ? 2.018 -15.648 -22.234 1 92.94 157 GLU B C 1
ATOM 2469 O O . GLU B 1 157 ? 0.891 -16.047 -22.531 1 92.94 157 GLU B O 1
ATOM 2474 N N . HIS B 1 158 ? 2.982 -16.422 -21.922 1 92.38 158 HIS B N 1
ATOM 2475 C CA . HIS B 1 158 ? 2.77 -17.859 -21.781 1 92.38 158 HIS B CA 1
ATOM 2476 C C . HIS B 1 158 ? 1.731 -18.156 -20.703 1 92.38 158 HIS B C 1
ATOM 2478 O O . HIS B 1 158 ? 0.872 -19.031 -20.891 1 92.38 158 HIS B O 1
ATOM 2484 N N . ILE B 1 159 ? 1.786 -17.422 -19.609 1 89.38 159 ILE B N 1
ATOM 2485 C CA . ILE B 1 159 ? 0.818 -17.609 -18.531 1 89.38 159 ILE B CA 1
ATOM 2486 C C . ILE B 1 159 ? -0.576 -17.219 -19.031 1 89.38 159 ILE B C 1
ATOM 2488 O O . ILE B 1 159 ? -1.544 -17.953 -18.797 1 89.38 159 ILE B O 1
ATOM 2492 N N . SER B 1 160 ? -0.68 -16.062 -19.703 1 85 160 SER B N 1
ATOM 2493 C CA . SER B 1 160 ? -1.949 -15.531 -20.188 1 85 160 SER B CA 1
ATOM 2494 C C . SER B 1 160 ? -2.627 -16.5 -21.156 1 85 160 SER B C 1
ATOM 2496 O O . SER B 1 160 ? -3.854 -16.625 -21.141 1 85 160 SER B O 1
ATOM 2498 N N . GLY B 1 161 ? -1.924 -17.094 -22.031 1 79.75 161 GLY B N 1
ATOM 2499 C CA . GLY B 1 161 ? -2.451 -18 -23.016 1 79.75 161 GLY B CA 1
ATOM 2500 C C . GLY B 1 161 ? -3.086 -19.25 -22.406 1 79.75 161 GLY B C 1
ATOM 2501 O O . GLY B 1 161 ? -3.943 -19.875 -23.031 1 79.75 161 GLY B O 1
ATOM 2502 N N . GLU B 1 162 ? -2.783 -19.453 -21.219 1 72.5 162 GLU B N 1
ATOM 2503 C CA . GLU B 1 162 ? -3.221 -20.703 -20.578 1 72.5 162 GLU B CA 1
ATOM 2504 C C . GLU B 1 162 ? -4.426 -20.453 -19.672 1 72.5 162 GLU B C 1
ATOM 2506 O O . GLU B 1 162 ? -5.066 -21.406 -19.219 1 72.5 162 GLU B O 1
ATOM 2511 N N . ILE B 1 163 ? -4.652 -19.141 -19.5 1 69.94 163 ILE B N 1
ATOM 2512 C CA . ILE B 1 163 ? -5.664 -18.859 -18.484 1 69.94 163 ILE B CA 1
ATOM 2513 C C . ILE B 1 163 ? -6.57 -17.734 -18.953 1 69.94 163 ILE B C 1
ATOM 2515 O O . ILE B 1 163 ? -6.246 -17.031 -19.922 1 69.94 163 ILE B O 1
ATOM 2519 N N . MET B 1 164 ? -7.773 -17.625 -18.562 1 79.38 164 MET B N 1
ATOM 2520 C CA . MET B 1 164 ? -8.742 -16.562 -18.859 1 79.38 164 MET B CA 1
ATOM 2521 C C . MET B 1 164 ? -8.375 -15.273 -18.125 1 79.38 164 MET B C 1
ATOM 2523 O O . MET B 1 164 ? -9.219 -14.672 -17.469 1 79.38 164 MET B O 1
ATOM 2527 N N . VAL B 1 165 ? -7.113 -14.969 -18.109 1 82.56 165 VAL B N 1
ATOM 2528 C CA . VAL B 1 165 ? -6.625 -13.734 -17.5 1 82.56 165 VAL B CA 1
ATOM 2529 C C . VAL B 1 165 ? -5.754 -12.969 -18.5 1 82.56 165 VAL B C 1
ATOM 2531 O O . VAL B 1 165 ? -4.855 -13.547 -19.109 1 82.56 165 VAL B O 1
ATOM 2534 N N . ASP B 1 166 ? -6.105 -11.79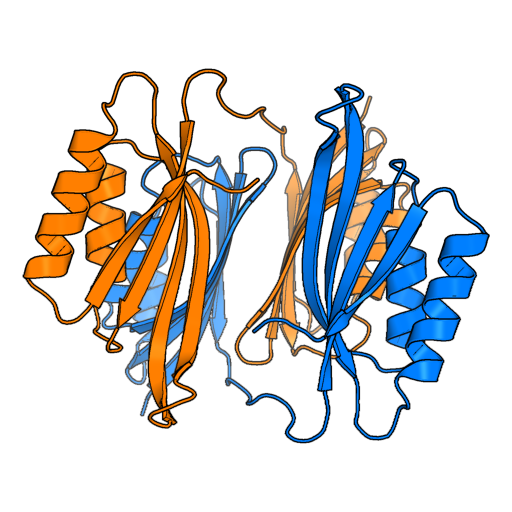7 -18.688 1 89.5 166 ASP B N 1
ATOM 2535 C CA . ASP B 1 166 ? -5.305 -10.922 -19.547 1 89.5 166 ASP B CA 1
ATOM 2536 C C . ASP B 1 166 ? -4.141 -10.32 -18.766 1 89.5 166 ASP B C 1
ATOM 2538 O O . ASP B 1 166 ? -4.328 -9.805 -17.656 1 89.5 166 ASP B O 1
ATOM 2542 N N . ILE B 1 167 ? -2.961 -10.453 -19.312 1 92.06 167 ILE B N 1
ATOM 2543 C CA . ILE B 1 167 ? -1.756 -9.875 -18.734 1 92.06 167 ILE B CA 1
ATOM 2544 C C . ILE B 1 167 ? -1.135 -8.883 -19.703 1 92.06 167 ILE B C 1
ATOM 2546 O O . ILE B 1 167 ? -0.803 -9.234 -20.844 1 92.06 167 ILE B O 1
ATOM 2550 N N . ASN B 1 168 ? -0.972 -7.668 -19.266 1 93.81 168 ASN B N 1
ATOM 2551 C CA . ASN B 1 168 ? -0.4 -6.621 -20.109 1 93.81 168 ASN B CA 1
ATOM 2552 C C . ASN B 1 168 ? 0.831 -5.992 -19.469 1 93.81 168 ASN B C 1
ATOM 2554 O O . ASN B 1 168 ? 0.8 -5.621 -18.281 1 93.81 168 ASN B O 1
ATOM 2558 N N . LEU B 1 169 ? 1.861 -5.941 -20.234 1 94.81 169 LEU B N 1
ATOM 2559 C CA . LEU B 1 169 ? 3.113 -5.32 -19.797 1 94.81 169 LEU B CA 1
ATOM 2560 C C . LEU B 1 169 ? 3.336 -3.994 -20.516 1 94.81 169 LEU B C 1
ATOM 2562 O O . LEU B 1 169 ? 3.197 -3.916 -21.75 1 94.81 169 LEU B O 1
ATOM 2566 N N . SER B 1 170 ? 3.602 -2.918 -19.75 1 93 170 SER B N 1
ATOM 2567 C CA . SER B 1 170 ? 3.838 -1.602 -20.344 1 93 170 SER B CA 1
ATOM 2568 C C . SER B 1 170 ? 4.91 -0.838 -19.562 1 93 170 SER B C 1
ATOM 2570 O O . SER B 1 170 ? 5.301 -1.241 -18.469 1 93 170 SER B O 1
ATOM 2572 N N . GLU B 1 171 ? 5.457 0.237 -20.203 1 85.81 171 GLU B N 1
ATOM 2573 C CA . GLU B 1 171 ? 6.395 1.099 -19.5 1 85.81 171 GLU B CA 1
ATOM 2574 C C . GLU B 1 171 ? 5.734 1.751 -18.281 1 85.81 171 GLU B C 1
ATOM 2576 O O . GLU B 1 171 ? 4.547 2.086 -18.328 1 85.81 171 GLU B O 1
ATOM 2581 N N . ALA B 1 172 ? 6.527 1.796 -17.25 1 81.06 172 ALA B N 1
ATOM 2582 C CA . ALA B 1 172 ? 6 2.408 -16.031 1 81.06 172 ALA B CA 1
ATOM 2583 C C . ALA B 1 172 ? 5.77 3.902 -16.234 1 81.06 172 ALA B C 1
ATOM 2585 O O . ALA B 1 172 ? 6.551 4.578 -16.906 1 81.06 172 ALA B O 1
ATOM 2586 N N . LEU B 1 173 ? 4.539 4.383 -16 1 56.94 173 LEU B N 1
ATOM 2587 C CA . LEU B 1 173 ? 4.242 5.801 -16.172 1 56.94 173 LEU B CA 1
ATOM 2588 C C . LEU B 1 173 ? 5.074 6.648 -15.211 1 56.94 173 LEU B C 1
ATOM 2590 O O . LEU B 1 173 ? 5.391 7.801 -15.508 1 56.94 173 LEU B O 1
ATOM 2594 N N . ARG B 1 174 ? 5.441 6.203 -13.953 1 54.56 174 ARG B N 1
ATOM 2595 C CA . ARG B 1 174 ? 6.109 7.129 -13.047 1 54.56 174 ARG B CA 1
ATOM 2596 C C . ARG B 1 174 ? 7.551 6.699 -12.789 1 54.56 174 ARG B C 1
ATOM 2598 O O . ARG B 1 174 ? 7.871 5.512 -12.859 1 54.56 174 ARG B O 1
#

Secondary structure (DSSP, 8-state):
-EEEEEEEEEEE--TTHHHHHHHHHHHTT-EEEEEEEEEETTEEEEEEEEEEETT-HHHHHHHHTTS-TTEEEEEEEE---PPPSS-EEEEEEEEES--TTHHHHHHHHHHHTT-EEEEEEEEEEE-TTT--EEEEEEEEEEE-TTS-HHHHHHHHHHHHHTSSEEEEEEE---/-EEEEEEEEEEE--TTHHHHHHHHHHHTT-EEEEEEEEEETTEEEEEEEEEEETT-HHHHHHHHTTS-TTEEEEEEEE---PPPSS-EEEEEEEEES--TTHHHHHHHHHHHTT-EEEEEEEEEEE-TTT--EEEEEEEEEEE-TTS-HHHHHHHHHHHHHHTTEEEEEEE---

pLDDT: mean 91.95, std 7.6, range [54.56, 98.12]

Radius of gyration: 19.96 Å; Cα contacts (8 Å, |Δi|>4): 752; chains: 2; bounding box: 46×54×48 Å

Nearest PDB structures (foldseek):
  2nyi-assembly1_B  TM=8.426E-01  e=5.175E-17  Galdieria sulphuraria
  2nyi-assembly1_A  TM=8.337E-01  e=4.051E-17  Galdieria sulphuraria
  1u8s-assembly1_A  TM=7.426E-01  e=3.563E-12  Vibrio cholerae
  1u8s-assembly1_B  TM=6.630E-01  e=9.269E-13  Vibrio cholerae
  1yba-assembly1_C  TM=7.037E-01  e=3.361E-04  Escherichia coli

Sequence (348 aa):
MHVSAILTVIGRDRPGLTQALADVVAETGGNWGDSQLARLGGHYVGSVLVELPAGGLPALEQALRCLPDDLTVTLVEVTPEPHPPEGSRFSVSLVGQDRQGILREVTSVLAEMGVNIESLETGLEHEAWTGQKLFRADVQIFVPASLPLEVVADALEHISGEIMVDINLSEALRMHVSAILTVIGRDRPGLTQALADVVAETGGNWGDSQLARLGGHYVGSVLVELPAGGLPALEQALRCLPDDLTVTLVEVTPEPHPPEGSRFSVSLVGQDRQGILREVTSVLAEMGVNIESLETGLEHEAWTGQKLFRADVQIFVPASLPLEVVADALEHISGEIMVDINLSEALR

Foldseek 3Di:
DKWKKKKKKKFQDDPDQVVLLVVLCVVLVKDWDDWDWDQDPRMTTIMTMIIHPDPSVVVSVVSVVPDDPRMDMDMDTDDDDDDDDAWFKKKKKKKFAPDPCLVVQLVVVCVVQVKAWPDKDWDWDQDPPPRDTMIMMMTMITDGPVDDVVVSVVSNVVSVVVDRMDMDMGGDPD/DKWKKKKKKKFQDDPDQVVLLVVLCVVLVKDWDDWDWDQDPRMTTIMTMIIHPDPSVVVSVVSCVPDDPRMDMDMDTDDDDDDDDAWFKKKKKKKFAPDPCLVVQLVVVCVVQVKAWPDKDWDWDQDPPPRDTMIMMMTMITDGPVDDVVVSVVSNVVSVVVDRMDMDMGGDPD

Solvent-accessible surface area (backbone atoms only — not comparable to full-atom values): 18203 Å² total; per-residue (Å²): 112,73,41,38,31,38,41,33,42,41,25,77,51,60,56,40,54,68,25,51,52,38,46,45,38,48,74,52,61,31,42,86,48,41,29,46,36,32,56,56,56,47,21,31,34,28,37,36,38,32,40,25,46,64,83,30,61,66,56,41,57,57,49,59,67,72,48,64,86,66,47,48,72,45,79,42,83,47,75,72,38,78,76,79,86,68,56,46,61,31,30,36,38,37,43,25,61,78,54,87,60,53,67,40,52,54,35,42,54,35,26,76,70,57,28,28,72,43,28,37,39,33,36,78,41,66,38,85,90,78,60,46,73,27,30,36,34,44,33,34,34,40,37,44,68,89,51,63,63,65,58,56,51,51,54,50,48,56,54,27,76,74,44,80,32,50,64,45,78,43,75,40,89,122,112,74,40,37,31,38,40,34,42,41,26,76,52,60,54,39,55,69,25,51,52,39,47,47,38,47,74,52,62,29,42,87,49,40,29,46,35,33,58,56,58,48,22,31,34,27,36,33,36,31,39,25,46,65,85,31,63,66,58,40,57,57,50,58,68,74,47,63,86,65,48,49,72,46,81,42,83,47,76,71,38,78,76,79,83,69,55,46,59,30,30,36,39,37,44,25,63,77,54,88,58,51,66,38,52,54,34,42,55,36,26,76,70,55,28,27,73,44,29,36,39,32,36,78,41,66,38,84,89,78,61,45,74,28,27,37,34,45,33,34,34,38,38,43,67,88,51,63,64,66,58,55,51,51,56,48,48,57,55,27,76,74,43,80,33,50,64,45,80,44,74,43,89,120